Protein AF-A0A7J6NP12-F1 (afdb_monomer_lite)

Structure (mmCIF, N/CA/C/O backbone):
data_AF-A0A7J6NP12-F1
#
_entry.id   AF-A0A7J6NP12-F1
#
loop_
_atom_site.group_PDB
_atom_site.id
_atom_site.type_symbol
_atom_site.label_atom_id
_atom_site.label_alt_id
_atom_site.label_comp_id
_atom_site.label_asym_id
_atom_site.label_entity_id
_atom_site.label_seq_id
_atom_site.pdbx_PDB_ins_code
_atom_site.Cartn_x
_atom_site.Cartn_y
_atom_site.Cartn_z
_atom_site.occupancy
_atom_site.B_iso_or_equiv
_atom_site.auth_seq_id
_atom_site.auth_comp_id
_atom_site.auth_asym_id
_atom_site.auth_atom_id
_atom_site.pdbx_PDB_model_num
ATOM 1 N N . MET A 1 1 ? 21.776 -27.858 -0.157 1.00 36.69 1 MET A N 1
ATOM 2 C CA . MET A 1 1 ? 21.784 -26.956 -1.323 1.00 36.69 1 MET A CA 1
ATOM 3 C C . MET A 1 1 ? 20.351 -26.475 -1.463 1.00 36.69 1 MET A C 1
ATOM 5 O O . MET A 1 1 ? 19.523 -27.207 -1.988 1.00 36.69 1 MET A O 1
ATOM 9 N N . GLU A 1 2 ? 20.019 -25.373 -0.794 1.00 32.94 2 GLU A N 1
ATOM 10 C CA . GLU A 1 2 ? 18.644 -24.869 -0.734 1.00 32.94 2 GLU A CA 1
ATOM 11 C C . GLU A 1 2 ? 18.319 -24.148 -2.040 1.00 32.94 2 GLU A C 1
ATOM 13 O O . GLU A 1 2 ? 19.111 -23.349 -2.538 1.00 32.94 2 GLU A O 1
ATOM 18 N N . VAL A 1 3 ? 17.181 -24.507 -2.630 1.00 34.16 3 VAL A N 1
ATOM 19 C CA . VAL A 1 3 ? 16.660 -23.865 -3.834 1.00 34.16 3 VAL A CA 1
ATOM 20 C C . VAL A 1 3 ? 16.292 -22.429 -3.442 1.00 34.16 3 VAL A C 1
ATOM 22 O O . VAL A 1 3 ? 15.544 -22.266 -2.476 1.00 34.16 3 VAL A O 1
ATOM 25 N N . PRO A 1 4 ? 16.809 -21.391 -4.127 1.00 39.81 4 PRO A N 1
ATOM 26 C CA . PRO A 1 4 ? 16.417 -20.017 -3.838 1.00 39.81 4 PRO A CA 1
ATOM 27 C C . PRO A 1 4 ? 14.895 -19.884 -3.976 1.00 39.81 4 PRO A C 1
ATOM 29 O O . PRO A 1 4 ? 14.302 -20.607 -4.786 1.00 39.81 4 PRO A O 1
ATOM 32 N N . PRO A 1 5 ? 14.247 -18.994 -3.203 1.00 42.62 5 PRO A N 1
ATOM 33 C CA . PRO A 1 5 ? 12.804 -18.820 -3.269 1.00 42.62 5 PRO A CA 1
ATOM 34 C C . PRO A 1 5 ? 12.407 -18.572 -4.723 1.00 42.62 5 PRO A C 1
ATOM 36 O O . PRO A 1 5 ? 12.854 -17.616 -5.358 1.00 42.62 5 PRO A O 1
ATOM 39 N N . SER A 1 6 ? 11.615 -19.492 -5.275 1.00 39.75 6 SER A N 1
ATOM 40 C CA . SER A 1 6 ? 11.109 -19.372 -6.631 1.00 39.75 6 SER A CA 1
ATOM 41 C C . SER A 1 6 ? 10.299 -18.086 -6.701 1.00 39.75 6 SER A C 1
ATOM 43 O O . SER A 1 6 ? 9.303 -17.958 -5.986 1.00 39.75 6 SER A O 1
ATOM 45 N N . PHE A 1 7 ? 10.703 -17.145 -7.553 1.00 44.94 7 PHE A N 1
ATOM 46 C CA . PHE A 1 7 ? 9.832 -16.045 -7.937 1.00 44.94 7 PHE A CA 1
ATOM 47 C C . PHE A 1 7 ? 8.532 -16.661 -8.456 1.00 44.94 7 PHE A C 1
ATOM 49 O O . PHE A 1 7 ? 8.520 -17.291 -9.516 1.00 44.94 7 PHE A O 1
ATOM 56 N N . SER A 1 8 ? 7.446 -16.537 -7.695 1.00 48.44 8 SER A N 1
ATOM 57 C CA . SER A 1 8 ? 6.127 -16.892 -8.188 1.00 48.44 8 SER A CA 1
ATOM 58 C C . SER A 1 8 ? 5.803 -15.897 -9.295 1.00 48.44 8 SER A C 1
ATOM 60 O O . SER A 1 8 ? 5.529 -14.722 -9.053 1.00 48.44 8 SER A O 1
ATOM 62 N N . ARG A 1 9 ? 5.914 -16.346 -10.548 1.00 54.12 9 ARG A N 1
ATOM 63 C CA . ARG A 1 9 ? 5.432 -15.563 -11.682 1.00 54.12 9 ARG A CA 1
ATOM 64 C C . ARG A 1 9 ? 3.926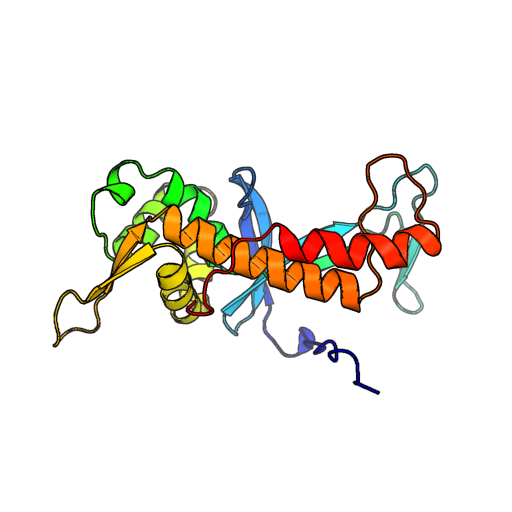 -15.455 -11.537 1.00 54.12 9 ARG A C 1
ATOM 66 O O . ARG A 1 9 ? 3.216 -16.446 -11.668 1.00 54.12 9 ARG A O 1
ATOM 73 N N . ILE A 1 10 ? 3.464 -14.253 -11.238 1.00 57.91 10 ILE A N 1
ATOM 74 C CA . ILE A 1 10 ? 2.047 -13.929 -11.294 1.00 57.91 10 ILE A CA 1
ATOM 75 C C . ILE A 1 10 ? 1.777 -13.601 -12.748 1.00 57.91 10 ILE A C 1
ATOM 77 O O . ILE A 1 10 ? 2.299 -12.619 -13.278 1.00 57.91 10 ILE A O 1
ATOM 81 N N . ASP A 1 11 ? 1.018 -14.468 -13.403 1.00 64.56 11 ASP A N 1
ATOM 82 C CA . ASP A 1 11 ? 0.572 -14.214 -14.758 1.00 64.56 11 ASP A CA 1
ATOM 83 C C . ASP A 1 11 ? -0.592 -13.221 -14.718 1.00 64.56 11 ASP A C 1
ATOM 85 O O . ASP A 1 11 ? -1.760 -13.593 -14.608 1.00 64.56 11 ASP A O 1
ATOM 89 N N . LEU A 1 12 ? -0.257 -11.930 -14.788 1.00 65.50 12 LEU A N 1
ATOM 90 C CA . LEU A 1 12 ? -1.240 -10.846 -14.820 1.00 65.50 12 LEU A CA 1
ATOM 91 C C . LEU A 1 12 ? -2.156 -10.912 -16.054 1.00 65.50 12 LEU A C 1
ATOM 93 O O . LEU A 1 12 ? -3.136 -10.179 -16.098 1.00 65.50 12 LEU A O 1
ATOM 97 N N . THR A 1 13 ? -1.887 -11.777 -17.043 1.00 65.56 13 THR A N 1
ATOM 98 C CA . THR A 1 13 ? -2.801 -11.976 -18.182 1.00 65.56 13 THR A CA 1
ATOM 99 C C . THR A 1 13 ? -4.052 -12.775 -17.809 1.00 65.56 13 THR A C 1
ATOM 101 O O . THR A 1 13 ? -5.041 -12.732 -18.539 1.00 65.56 13 THR A O 1
ATOM 104 N N . GLN A 1 14 ? -4.035 -13.469 -16.665 1.00 72.75 14 GLN A N 1
ATOM 105 C CA . GLN A 1 14 ? -5.164 -14.263 -16.170 1.00 72.75 14 GLN A CA 1
ATOM 106 C C . GLN A 1 14 ? -6.029 -13.517 -15.148 1.00 72.75 14 GLN A C 1
ATOM 108 O O . GLN A 1 14 ? -7.123 -13.975 -14.819 1.00 72.75 14 GLN A O 1
ATOM 113 N N . GLU A 1 15 ? -5.569 -12.367 -14.656 1.00 80.25 15 GLU A N 1
ATOM 114 C CA . GLU A 1 15 ? -6.311 -11.532 -13.714 1.00 80.25 15 GLU A CA 1
ATOM 115 C C . GLU A 1 15 ? -6.780 -10.250 -14.400 1.00 80.25 15 GLU A C 1
ATOM 117 O O . GLU A 1 15 ? -6.074 -9.654 -15.213 1.00 80.25 15 GLU A O 1
ATOM 122 N N . LYS A 1 16 ? -7.983 -9.781 -14.054 1.00 87.38 16 LYS A N 1
ATOM 123 C CA . LYS A 1 16 ? -8.404 -8.445 -14.474 1.00 87.38 16 LYS A CA 1
ATOM 124 C C . LYS A 1 16 ? -7.601 -7.439 -13.652 1.00 87.38 16 LYS A C 1
ATOM 126 O O . LYS A 1 16 ? -7.671 -7.460 -12.422 1.00 87.38 16 LYS A O 1
ATOM 131 N N . VAL A 1 17 ? -6.852 -6.577 -14.333 1.00 91.06 17 VAL A N 1
ATOM 132 C CA . VAL A 1 17 ? -6.022 -5.544 -13.707 1.00 91.06 17 VAL A CA 1
ATOM 133 C C . VAL A 1 17 ? -6.548 -4.167 -14.085 1.00 91.06 17 VAL A C 1
ATOM 135 O O . VAL A 1 17 ? -6.858 -3.907 -15.248 1.00 91.06 17 VAL A O 1
ATOM 138 N N . GLU A 1 18 ? -6.630 -3.281 -13.100 1.00 93.94 18 GLU A N 1
ATOM 139 C CA . GLU A 1 18 ? -7.052 -1.895 -13.277 1.00 93.94 18 GLU A CA 1
ATOM 140 C C . GLU A 1 18 ? -5.966 -0.941 -12.775 1.00 93.94 18 GLU A C 1
ATOM 142 O O . GLU A 1 18 ? -5.297 -1.207 -11.775 1.00 93.94 18 GLU A O 1
ATOM 147 N N . VAL A 1 19 ? -5.779 0.177 -13.481 1.00 95.50 19 VAL A N 1
ATOM 148 C CA . VAL A 1 19 ? -4.849 1.233 -13.067 1.00 95.50 19 VAL A CA 1
ATOM 149 C C . VAL A 1 19 ? -5.605 2.230 -12.198 1.00 95.50 19 VAL A C 1
ATOM 151 O O . VAL A 1 19 ? -6.555 2.864 -12.655 1.00 95.50 19 VAL A O 1
ATOM 154 N N . LEU A 1 20 ? -5.158 2.403 -10.959 1.00 97.00 20 LEU A N 1
ATOM 155 C CA . LEU A 1 20 ? -5.687 3.379 -10.017 1.00 97.00 20 LEU A CA 1
ATOM 156 C C . LEU A 1 20 ? -4.693 4.514 -9.795 1.00 97.00 20 LEU A C 1
ATOM 158 O O . LEU A 1 20 ? -3.485 4.293 -9.732 1.00 97.00 20 LEU A O 1
ATOM 162 N N . ARG A 1 21 ? -5.209 5.732 -9.609 1.00 97.12 21 ARG A N 1
ATOM 163 C CA . ARG A 1 21 ? -4.422 6.857 -9.093 1.00 97.12 21 ARG A CA 1
ATOM 164 C C . ARG A 1 21 ? -4.730 7.030 -7.616 1.00 97.12 21 ARG A C 1
ATOM 166 O O . ARG A 1 21 ? -5.865 7.341 -7.272 1.00 97.12 21 ARG A O 1
ATOM 173 N N . LEU A 1 22 ? -3.738 6.804 -6.764 1.00 97.12 22 LEU A N 1
ATOM 174 C CA . LEU A 1 22 ? -3.850 6.855 -5.302 1.00 97.12 22 LEU A CA 1
ATOM 175 C C . LEU A 1 22 ? -2.722 7.732 -4.736 1.00 97.12 22 LEU A C 1
ATOM 177 O O . LEU A 1 22 ? -1.713 7.929 -5.421 1.00 97.12 22 LEU A O 1
ATOM 181 N N . PRO A 1 23 ? -2.859 8.275 -3.515 1.00 95.75 23 PRO A N 1
ATOM 182 C CA . PRO A 1 23 ? -1.793 9.047 -2.896 1.00 95.75 23 PRO A CA 1
ATOM 183 C C . PRO A 1 23 ? -0.617 8.127 -2.562 1.00 95.75 23 PRO A C 1
ATOM 185 O O . PRO A 1 23 ? -0.782 7.056 -1.975 1.00 95.75 23 PRO A O 1
ATOM 188 N N . HIS A 1 24 ? 0.582 8.552 -2.936 1.00 95.00 24 HIS A N 1
ATOM 189 C CA . HIS A 1 24 ? 1.805 7.841 -2.627 1.00 95.00 24 HIS A CA 1
ATOM 190 C C . HIS A 1 24 ? 2.099 7.940 -1.117 1.00 95.00 24 HIS A C 1
ATOM 192 O O . HIS A 1 24 ? 2.069 9.047 -0.570 1.00 95.00 24 HIS A O 1
ATOM 198 N N . PRO A 1 25 ? 2.418 6.831 -0.421 1.00 92.25 25 PRO A N 1
ATOM 199 C CA . PRO A 1 25 ? 2.585 6.832 1.034 1.00 92.25 25 PRO A CA 1
ATOM 200 C C . PRO A 1 25 ? 3.671 7.772 1.572 1.00 92.25 25 PRO A C 1
ATOM 202 O O . PRO A 1 25 ? 3.592 8.198 2.720 1.00 92.25 25 PRO A O 1
ATOM 205 N N . SER A 1 26 ? 4.704 8.081 0.780 1.00 91.12 26 SER A N 1
ATOM 206 C CA . SER A 1 26 ? 5.828 8.904 1.251 1.00 91.12 26 SER A CA 1
ATOM 207 C C . SER A 1 26 ? 5.591 10.412 1.152 1.00 91.12 26 SER A C 1
ATOM 209 O O . SER A 1 26 ? 6.099 11.150 1.993 1.00 91.12 26 SER A O 1
ATOM 211 N N . ASP A 1 27 ? 4.866 10.882 0.134 1.00 91.81 27 ASP A N 1
ATOM 212 C CA . ASP A 1 27 ? 4.760 12.314 -0.181 1.00 91.81 27 ASP A CA 1
ATOM 213 C C . ASP A 1 27 ? 3.329 12.789 -0.479 1.00 91.81 27 ASP A C 1
ATOM 215 O O . ASP A 1 27 ? 3.112 13.976 -0.722 1.00 91.81 27 ASP A O 1
ATOM 219 N N . GLY A 1 28 ? 2.350 11.880 -0.452 1.00 91.00 28 GLY A N 1
ATOM 220 C CA . GLY A 1 28 ? 0.933 12.161 -0.669 1.00 91.00 28 GLY A CA 1
ATOM 221 C C . GLY A 1 28 ? 0.556 12.491 -2.115 1.00 91.00 28 GLY A C 1
ATOM 222 O O . GLY A 1 28 ? -0.629 12.669 -2.397 1.00 91.00 28 GLY A O 1
ATOM 223 N N . LYS A 1 29 ? 1.511 12.562 -3.052 1.00 93.19 29 LYS A N 1
ATOM 224 C CA . LYS A 1 29 ? 1.208 12.887 -4.452 1.00 93.19 29 LYS A CA 1
ATOM 225 C C . LYS A 1 29 ? 0.537 11.712 -5.147 1.00 93.19 29 LYS A C 1
ATOM 227 O O . LYS A 1 29 ? 0.782 10.559 -4.818 1.00 93.19 29 LYS A O 1
ATOM 232 N N . LEU A 1 30 ? -0.282 11.997 -6.156 1.00 95.56 30 LEU A N 1
ATOM 233 C CA . LEU A 1 30 ? -0.943 10.946 -6.928 1.00 95.56 30 LEU A CA 1
ATOM 234 C C . LEU A 1 30 ? 0.071 10.121 -7.732 1.00 95.56 30 LEU A C 1
ATOM 236 O O . LEU A 1 30 ? 0.663 10.628 -8.688 1.00 95.56 30 LEU A O 1
ATOM 240 N 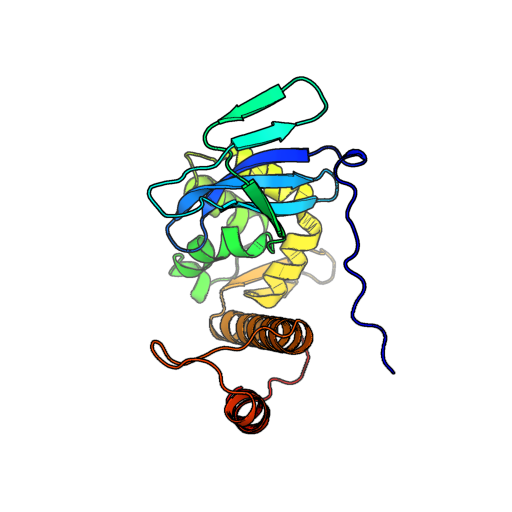N . ALA A 1 31 ? 0.177 8.838 -7.400 1.00 95.69 31 ALA A N 1
ATOM 241 C CA . ALA A 1 31 ? 0.955 7.834 -8.115 1.00 95.69 31 ALA A CA 1
ATOM 242 C C . ALA A 1 31 ? 0.036 6.775 -8.745 1.00 95.69 31 ALA A C 1
ATOM 244 O O . ALA A 1 31 ? -1.140 6.657 -8.389 1.00 95.69 31 ALA A O 1
ATOM 245 N N . ASN A 1 32 ? 0.571 6.032 -9.714 1.00 95.88 32 ASN A N 1
ATOM 246 C CA . ASN A 1 32 ? -0.155 4.957 -10.382 1.00 95.88 32 ASN A CA 1
ATOM 247 C C . ASN A 1 32 ? 0.048 3.638 -9.634 1.00 95.88 32 ASN A C 1
ATOM 249 O O . ASN A 1 32 ? 1.174 3.257 -9.317 1.00 95.88 32 ASN A O 1
ATOM 253 N N . PHE A 1 33 ? -1.047 2.922 -9.422 1.00 97.12 33 PHE A N 1
ATOM 254 C CA . PHE A 1 33 ? -1.064 1.591 -8.838 1.00 97.12 33 PHE A CA 1
ATOM 255 C C . PHE A 1 33 ? -1.823 0.636 -9.755 1.00 97.12 33 PHE A C 1
ATOM 257 O O . PHE A 1 33 ? -2.778 1.041 -10.414 1.00 97.12 33 PHE A O 1
ATOM 264 N N . LEU A 1 34 ? -1.423 -0.631 -9.785 1.00 95.94 34 LEU A N 1
ATOM 265 C CA . LEU A 1 34 ? -2.213 -1.709 -10.373 1.00 95.94 34 LEU A CA 1
ATOM 266 C C . LEU A 1 34 ? -2.982 -2.409 -9.261 1.00 95.94 34 LEU A C 1
ATOM 268 O O . LEU A 1 34 ? -2.387 -2.846 -8.277 1.00 95.94 34 LEU A O 1
ATOM 272 N N . LEU A 1 35 ? -4.291 -2.532 -9.432 1.00 95.81 35 LEU A N 1
ATOM 273 C CA . LEU A 1 35 ? -5.150 -3.327 -8.567 1.00 95.81 35 LEU A CA 1
ATOM 274 C C . LEU A 1 35 ? -5.648 -4.537 -9.345 1.00 95.81 35 LEU A C 1
ATOM 276 O O . LEU A 1 35 ? -6.209 -4.392 -10.432 1.00 95.81 35 LEU A O 1
ATOM 280 N N . THR A 1 36 ? -5.441 -5.728 -8.793 1.00 93.75 36 THR A N 1
ATOM 281 C CA . THR A 1 36 ? -5.961 -6.958 -9.393 1.00 93.75 36 THR A CA 1
ATOM 282 C C . THR A 1 36 ? -7.324 -7.319 -8.817 1.00 93.75 36 THR A C 1
ATOM 284 O O . THR A 1 36 ? -7.659 -6.957 -7.685 1.00 93.75 36 THR A O 1
ATOM 287 N N . SER A 1 37 ? -8.107 -8.095 -9.568 1.00 91.75 37 SER A N 1
ATOM 288 C CA . SER A 1 37 ? -9.387 -8.646 -9.103 1.00 91.75 37 SER A CA 1
ATOM 289 C C . SER A 1 37 ? -9.272 -9.498 -7.833 1.00 91.75 37 SER A C 1
ATOM 291 O O . SER A 1 37 ? -10.270 -9.688 -7.146 1.00 91.75 37 SER A O 1
ATOM 293 N N . ALA A 1 38 ? -8.074 -9.995 -7.506 1.00 90.75 38 ALA A N 1
ATOM 294 C CA . ALA A 1 38 ? -7.795 -10.733 -6.275 1.00 90.75 38 ALA A CA 1
ATOM 295 C C . ALA A 1 38 ? -7.521 -9.821 -5.058 1.00 90.75 38 ALA A C 1
ATOM 297 O O . ALA A 1 38 ? -7.177 -10.318 -3.987 1.00 90.75 38 ALA A O 1
ATOM 298 N N . GLY A 1 39 ? -7.636 -8.496 -5.206 1.00 92.38 39 GLY A N 1
ATOM 299 C CA . GLY A 1 39 ? -7.409 -7.545 -4.117 1.00 92.38 39 GLY A CA 1
ATOM 300 C C . GLY A 1 39 ? -5.930 -7.308 -3.812 1.00 92.38 39 GLY A C 1
ATOM 301 O O . GLY A 1 39 ? -5.580 -6.965 -2.680 1.00 92.38 39 GLY A O 1
ATOM 302 N N . ARG A 1 40 ? -5.051 -7.498 -4.801 1.00 92.75 40 ARG A N 1
ATOM 303 C CA . ARG A 1 40 ? -3.609 -7.245 -4.678 1.00 92.75 40 ARG A CA 1
ATOM 304 C C . ARG A 1 40 ? -3.260 -5.903 -5.296 1.00 92.75 40 ARG A C 1
ATOM 306 O O . ARG A 1 40 ? -3.711 -5.598 -6.398 1.00 92.75 40 ARG A O 1
ATOM 313 N N . LEU A 1 41 ? -2.457 -5.120 -4.586 1.00 95.38 41 LEU A N 1
ATOM 314 C CA . LEU A 1 41 ? -2.079 -3.771 -4.986 1.00 95.38 41 LEU A CA 1
ATOM 315 C C . LEU A 1 41 ? -0.593 -3.737 -5.333 1.00 95.38 41 LEU A C 1
ATOM 317 O O . LEU A 1 41 ? 0.234 -4.216 -4.563 1.00 95.38 41 LEU A O 1
ATOM 321 N N . PHE A 1 42 ? -0.253 -3.149 -6.474 1.00 94.81 42 PHE A N 1
ATOM 322 C CA . PHE A 1 42 ? 1.123 -2.979 -6.923 1.00 94.81 42 PHE A CA 1
ATOM 323 C C . PHE A 1 42 ? 1.389 -1.510 -7.207 1.00 94.81 42 PHE A C 1
ATOM 325 O O . PHE A 1 42 ? 0.636 -0.870 -7.933 1.00 94.81 42 PHE A O 1
ATOM 332 N N . GLU A 1 43 ? 2.470 -0.973 -6.667 1.00 95.38 43 GLU A N 1
ATOM 333 C CA . GLU A 1 43 ? 2.968 0.348 -7.019 1.00 95.38 43 GLU A CA 1
ATOM 334 C C . GLU A 1 43 ? 3.691 0.280 -8.368 1.00 95.38 43 GLU A C 1
ATOM 336 O O . GLU A 1 43 ? 4.567 -0.568 -8.564 1.00 95.38 43 GLU A O 1
ATOM 341 N N . VAL A 1 44 ? 3.323 1.160 -9.303 1.00 93.50 44 VAL A N 1
ATOM 342 C CA . VAL A 1 44 ? 3.943 1.214 -10.631 1.00 93.50 44 VAL A CA 1
ATOM 343 C C . VAL A 1 44 ? 5.088 2.211 -10.623 1.00 93.50 44 VAL A C 1
ATOM 345 O O . VAL A 1 44 ? 4.884 3.423 -10.596 1.00 93.50 44 VAL A O 1
ATOM 348 N N . ASN A 1 45 ? 6.297 1.682 -10.731 1.00 89.00 45 ASN A N 1
ATOM 349 C CA . ASN A 1 45 ? 7.526 2.442 -10.852 1.00 89.00 45 ASN A CA 1
ATOM 350 C C . ASN A 1 45 ? 7.999 2.462 -12.308 1.00 89.00 45 ASN A C 1
ATOM 352 O O . ASN A 1 45 ? 7.920 1.459 -13.015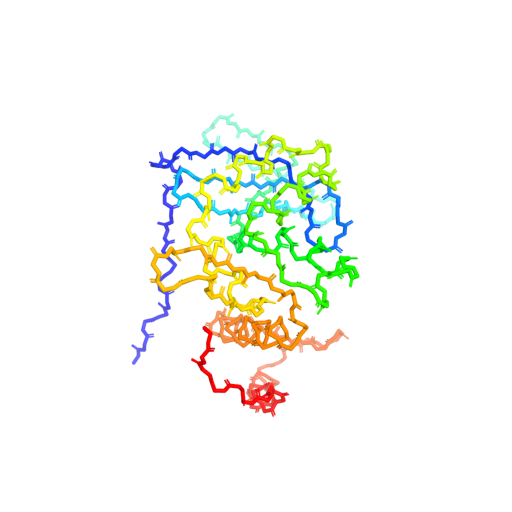 1.00 89.00 45 ASN A O 1
ATOM 356 N N . SER A 1 46 ? 8.509 3.605 -12.762 1.00 86.00 46 SER A N 1
ATOM 357 C CA . SER A 1 46 ? 9.136 3.734 -14.080 1.00 86.00 46 SER A CA 1
ATOM 358 C C . SER A 1 46 ? 10.647 3.716 -13.915 1.00 86.00 46 SER A C 1
ATOM 360 O O . SER A 1 46 ? 11.209 4.545 -13.200 1.00 86.00 46 SER A O 1
ATOM 362 N N . PHE A 1 47 ? 11.309 2.790 -14.599 1.00 80.69 47 PHE A N 1
ATOM 363 C CA . PHE A 1 47 ? 12.752 2.812 -14.748 1.00 80.69 47 PHE A CA 1
ATOM 364 C C . PHE A 1 47 ? 13.118 3.544 -16.037 1.00 80.69 47 PHE A C 1
ATOM 366 O O . PHE A 1 47 ? 12.862 3.068 -17.147 1.00 80.69 47 PHE A O 1
ATOM 373 N N . GLU A 1 48 ? 13.757 4.699 -15.871 1.00 73.88 48 GLU A N 1
ATOM 374 C CA . GLU A 1 48 ? 14.386 5.441 -16.955 1.00 73.88 48 GLU A CA 1
ATOM 375 C C . GLU A 1 48 ? 15.896 5.264 -16.881 1.00 73.88 48 GLU A C 1
ATOM 377 O O . GLU A 1 48 ? 16.534 5.503 -15.852 1.00 73.88 48 GLU A O 1
ATOM 382 N N . ARG A 1 49 ? 16.492 4.862 -18.000 1.00 67.12 49 ARG A N 1
ATOM 383 C CA . ARG A 1 49 ? 17.943 4.781 -18.104 1.00 67.12 49 ARG A CA 1
ATOM 384 C C . ARG A 1 49 ? 18.499 6.208 -18.131 1.00 67.12 49 ARG A C 1
ATOM 386 O O . ARG A 1 49 ? 18.218 6.962 -19.061 1.00 67.12 49 ARG A O 1
ATOM 393 N N . SER A 1 50 ? 19.270 6.592 -17.117 1.00 60.38 50 SER A N 1
ATOM 394 C CA . SER A 1 50 ? 19.891 7.918 -17.064 1.00 60.38 50 SER A CA 1
ATOM 395 C C . SER A 1 50 ? 21.053 8.028 -18.068 1.00 60.38 50 SER A C 1
ATOM 397 O O . SER A 1 50 ? 21.863 7.110 -18.201 1.00 60.38 50 SER A O 1
ATOM 399 N N . GLY A 1 51 ? 21.133 9.151 -18.797 1.00 60.97 51 GLY A N 1
ATOM 400 C CA . GLY A 1 51 ? 22.241 9.484 -19.709 1.00 60.97 51 GLY A CA 1
ATOM 401 C C . GLY A 1 51 ? 21.836 9.861 -21.145 1.00 60.97 51 GLY A C 1
ATOM 402 O O . GLY A 1 51 ? 20.670 9.791 -21.521 1.00 60.97 51 GLY A O 1
ATOM 403 N N . TYR A 1 52 ? 22.829 10.259 -21.955 1.00 51.12 52 TYR A N 1
ATOM 404 C CA . TYR A 1 52 ? 22.668 10.760 -23.336 1.00 51.12 52 TYR A CA 1
ATOM 405 C C . TYR A 1 52 ? 22.218 9.707 -24.368 1.00 51.12 52 TYR A C 1
ATOM 407 O O . TYR A 1 52 ? 21.830 10.072 -25.472 1.00 51.12 52 TYR A O 1
ATOM 415 N N . ASN A 1 53 ? 22.230 8.418 -24.018 1.00 55.69 53 ASN A N 1
ATOM 416 C CA . ASN A 1 53 ? 21.776 7.330 -24.888 1.00 55.69 53 ASN A CA 1
ATOM 417 C C . ASN A 1 53 ? 20.514 6.688 -24.311 1.00 55.69 53 ASN A C 1
ATOM 419 O O . ASN A 1 53 ? 20.559 5.593 -23.740 1.00 55.69 53 ASN A O 1
ATOM 423 N N . ARG A 1 54 ? 19.376 7.371 -24.468 1.00 67.06 54 ARG A N 1
ATOM 424 C CA . ARG A 1 54 ? 18.073 6.726 -24.310 1.00 67.06 54 ARG A CA 1
ATOM 425 C C . ARG A 1 54 ? 17.931 5.721 -25.453 1.00 67.06 54 ARG A C 1
ATOM 427 O O . ARG A 1 54 ? 17.959 6.081 -26.625 1.00 67.06 54 ARG A O 1
ATOM 434 N N . GLY A 1 55 ? 17.956 4.438 -25.105 1.00 75.50 55 GLY A N 1
ATOM 435 C CA . GLY A 1 55 ? 17.960 3.351 -26.081 1.00 75.50 55 GLY A CA 1
ATOM 436 C C . GLY A 1 55 ? 16.636 3.236 -26.837 1.00 75.50 55 GLY A C 1
ATOM 437 O O . GLY A 1 55 ? 15.745 4.076 -26.746 1.00 75.50 55 GLY A O 1
ATOM 438 N N . SER A 1 56 ? 16.480 2.155 -27.586 1.00 84.31 56 SER A N 1
ATOM 439 C CA . SER A 1 56 ? 15.190 1.763 -28.152 1.00 84.31 56 SER A CA 1
ATOM 440 C C . SER A 1 56 ? 14.983 0.274 -27.909 1.00 84.31 56 SER A C 1
ATOM 442 O O . SER A 1 56 ? 15.957 -0.479 -27.858 1.00 84.31 56 SER A O 1
ATOM 444 N N . ILE A 1 57 ? 13.735 -0.140 -27.710 1.00 83.19 57 ILE A N 1
ATOM 445 C CA . ILE A 1 57 ? 13.362 -1.543 -27.509 1.00 83.19 57 ILE A CA 1
ATOM 446 C C . ILE A 1 57 ? 12.511 -1.976 -28.697 1.00 83.19 57 ILE A C 1
ATOM 448 O O . ILE A 1 57 ? 11.551 -1.297 -29.056 1.00 83.19 57 ILE A O 1
ATOM 452 N N . PHE A 1 58 ? 12.863 -3.110 -29.295 1.00 88.25 58 PHE A N 1
ATOM 453 C CA . PHE A 1 58 ? 11.996 -3.792 -30.248 1.00 88.25 58 PHE A CA 1
ATOM 454 C C . PHE A 1 58 ? 10.944 -4.596 -29.478 1.00 88.25 58 PHE A C 1
ATOM 456 O O . PHE A 1 58 ? 11.281 -5.364 -28.577 1.00 88.25 58 PHE A O 1
ATOM 463 N N . VAL A 1 59 ? 9.674 -4.388 -29.812 1.00 84.56 59 VAL A N 1
ATOM 464 C CA . VAL A 1 59 ? 8.521 -5.092 -29.251 1.00 84.56 59 VAL A CA 1
ATOM 465 C C . VAL A 1 59 ? 7.895 -5.915 -30.372 1.00 84.56 59 VAL A C 1
ATOM 467 O O . VAL A 1 59 ? 7.291 -5.370 -31.296 1.00 84.56 59 VAL A O 1
ATOM 470 N N . GLY A 1 60 ? 8.066 -7.236 -30.297 1.00 87.50 60 GLY A N 1
ATOM 471 C CA . GLY A 1 60 ? 7.769 -8.122 -31.422 1.00 87.50 60 GLY A CA 1
ATOM 472 C C . GLY A 1 60 ? 8.685 -7.841 -32.617 1.00 87.50 60 GLY A C 1
ATOM 473 O O . GLY A 1 60 ? 9.790 -7.324 -32.450 1.00 87.50 60 GLY A O 1
ATOM 474 N N . ASP A 1 61 ? 8.208 -8.164 -33.816 1.00 89.81 61 ASP A N 1
ATOM 475 C CA . ASP A 1 61 ? 9.039 -8.110 -35.024 1.00 89.81 61 ASP A CA 1
ATOM 476 C C . ASP A 1 61 ? 8.999 -6.744 -35.732 1.00 89.81 61 ASP A C 1
ATOM 478 O O . ASP A 1 61 ? 9.928 -6.391 -36.455 1.00 89.81 61 ASP A O 1
ATOM 482 N N . GLU A 1 62 ? 7.946 -5.949 -35.510 1.00 91.56 62 GLU A N 1
ATOM 483 C CA . GLU A 1 62 ? 7.673 -4.751 -36.324 1.00 91.56 62 GLU A CA 1
ATOM 484 C C . GLU A 1 62 ? 7.707 -3.430 -35.546 1.00 91.56 62 GLU A C 1
ATOM 486 O O . GLU A 1 62 ? 7.797 -2.359 -36.148 1.00 91.56 62 GLU A O 1
ATOM 491 N N . THR A 1 63 ? 7.641 -3.461 -34.211 1.00 90.62 63 THR A N 1
ATOM 492 C CA . THR A 1 63 ? 7.507 -2.231 -33.416 1.00 90.62 63 THR A CA 1
ATOM 493 C C . THR A 1 63 ? 8.823 -1.852 -32.753 1.00 90.62 63 THR A C 1
ATOM 495 O O . THR A 1 63 ? 9.317 -2.562 -31.883 1.00 90.62 63 THR A O 1
ATOM 498 N N . LEU A 1 64 ? 9.371 -0.688 -33.110 1.00 89.19 64 LEU A N 1
ATOM 499 C CA . LEU A 1 64 ? 10.497 -0.070 -32.407 1.00 89.19 64 LEU A CA 1
ATOM 500 C C . LEU A 1 64 ? 9.990 1.047 -31.488 1.00 89.19 64 LEU A C 1
ATOM 502 O O . LEU A 1 64 ? 9.534 2.088 -31.960 1.00 89.19 64 LEU A O 1
ATOM 506 N N . VAL A 1 65 ? 10.123 0.858 -30.177 1.00 85.19 65 VAL A N 1
ATOM 507 C CA . VAL A 1 65 ? 9.791 1.865 -29.163 1.00 85.19 65 VAL A CA 1
ATOM 508 C C . VAL A 1 65 ? 11.036 2.689 -28.851 1.00 85.19 65 VAL A C 1
ATOM 510 O O . VAL A 1 65 ? 12.021 2.171 -28.316 1.00 85.19 65 VAL A O 1
ATOM 513 N N . ARG A 1 66 ? 10.994 3.979 -29.194 1.00 83.81 66 ARG A N 1
ATOM 514 C CA . ARG A 1 66 ? 12.017 4.965 -28.814 1.00 83.81 66 ARG A CA 1
ATOM 515 C C . ARG A 1 66 ? 11.747 5.477 -27.407 1.00 83.81 66 ARG A C 1
ATOM 517 O O . ARG A 1 66 ? 10.589 5.563 -27.016 1.00 83.81 66 ARG A O 1
ATOM 524 N N . ASP A 1 67 ? 12.813 5.804 -26.679 1.00 76.75 67 ASP A N 1
ATOM 525 C CA . ASP A 1 67 ? 12.739 6.232 -25.277 1.00 76.75 67 ASP A CA 1
ATOM 526 C C . ASP A 1 67 ? 11.878 5.290 -24.411 1.00 76.75 67 ASP A C 1
ATOM 528 O O . ASP A 1 67 ? 10.936 5.726 -23.750 1.00 76.75 67 ASP A O 1
ATOM 532 N N . PRO A 1 68 ? 12.137 3.970 -24.440 1.00 80.06 68 PRO A N 1
ATOM 533 C CA . PRO A 1 68 ? 11.261 3.024 -23.784 1.00 80.06 68 PRO A CA 1
ATOM 534 C C . PRO A 1 68 ? 11.361 3.179 -22.266 1.00 80.06 68 PRO A C 1
ATOM 536 O O . PRO A 1 68 ? 12.443 3.076 -21.683 1.00 80.06 68 PRO A O 1
ATOM 539 N N . HIS A 1 69 ? 10.207 3.364 -21.633 1.00 80.19 69 HIS A N 1
ATOM 540 C CA . HIS A 1 69 ? 10.066 3.286 -20.187 1.00 80.19 69 HIS A CA 1
ATOM 541 C C . HIS A 1 69 ? 9.793 1.835 -19.807 1.00 80.19 69 HIS A C 1
ATOM 543 O O . HIS A 1 69 ? 8.838 1.225 -20.294 1.00 80.19 69 HIS A O 1
ATOM 549 N N . VAL A 1 70 ? 10.627 1.272 -18.933 1.00 81.94 70 VAL A N 1
ATOM 550 C CA . VAL A 1 70 ? 10.349 -0.042 -18.350 1.00 81.94 70 VAL A CA 1
ATOM 551 C C . VAL A 1 70 ? 9.531 0.185 -17.091 1.00 81.94 70 VAL A C 1
ATOM 553 O O . VAL A 1 70 ? 10.014 0.785 -16.132 1.00 81.94 70 VAL A O 1
ATOM 556 N N . LEU A 1 71 ? 8.285 -0.282 -17.105 1.00 85.06 71 LEU A N 1
ATOM 557 C CA . LEU A 1 71 ? 7.406 -0.213 -15.945 1.00 85.06 71 LEU A CA 1
ATOM 558 C C . LEU A 1 71 ? 7.603 -1.453 -15.070 1.00 85.06 71 LEU A C 1
ATOM 560 O O . LEU A 1 71 ? 7.626 -2.581 -15.562 1.00 85.06 71 LEU A O 1
ATOM 564 N N . LEU A 1 72 ? 7.730 -1.230 -13.768 1.00 87.12 72 LEU A N 1
ATOM 565 C CA . LEU A 1 72 ? 7.897 -2.248 -12.740 1.00 87.12 72 LEU A CA 1
ATOM 566 C C . LEU A 1 72 ? 6.743 -2.126 -11.749 1.00 87.12 72 LEU A C 1
ATOM 568 O O . LEU A 1 72 ? 6.564 -1.079 -11.133 1.00 87.12 72 LEU A O 1
ATOM 572 N N . GLY A 1 73 ? 5.958 -3.191 -11.607 1.00 89.62 73 GLY A N 1
ATOM 573 C CA . GLY A 1 73 ? 4.932 -3.294 -10.574 1.00 89.62 73 GLY A CA 1
ATOM 574 C C . GLY A 1 73 ? 5.495 -4.000 -9.347 1.00 89.62 73 GLY A C 1
ATOM 575 O O . GLY A 1 73 ? 5.822 -5.183 -9.428 1.00 89.62 73 GLY A O 1
ATOM 576 N N . THR A 1 74 ? 5.579 -3.303 -8.218 1.00 90.19 74 THR A N 1
ATOM 577 C CA . THR A 1 74 ? 6.017 -3.890 -6.943 1.00 90.19 74 THR A CA 1
ATOM 578 C C . THR A 1 74 ? 4.815 -4.032 -6.027 1.00 90.19 74 THR A C 1
ATOM 580 O O . THR A 1 74 ? 4.113 -3.054 -5.794 1.00 90.19 74 THR A O 1
ATOM 583 N N . GLU A 1 75 ? 4.551 -5.234 -5.514 1.00 92.06 75 GLU A N 1
ATOM 584 C CA . GLU A 1 75 ? 3.422 -5.444 -4.603 1.00 92.06 75 GLU A CA 1
ATOM 585 C C . GLU A 1 75 ? 3.592 -4.607 -3.331 1.00 92.06 75 GLU A C 1
ATOM 587 O O . GLU A 1 75 ? 4.658 -4.595 -2.713 1.00 92.06 75 GLU A O 1
ATOM 592 N N . VAL A 1 76 ? 2.526 -3.919 -2.935 1.00 93.44 76 VAL A N 1
ATOM 593 C CA . VAL A 1 76 ? 2.474 -3.078 -1.742 1.00 93.44 76 VAL A CA 1
ATOM 594 C C . VAL A 1 76 ? 1.294 -3.485 -0.875 1.00 93.44 76 VAL A C 1
ATOM 596 O O . VAL A 1 76 ? 0.202 -3.783 -1.357 1.00 93.44 76 VAL A O 1
ATOM 599 N N . ALA A 1 77 ? 1.499 -3.477 0.439 1.00 94.38 77 ALA A N 1
ATOM 600 C CA . ALA A 1 77 ? 0.411 -3.696 1.378 1.00 94.38 77 ALA A CA 1
ATOM 601 C C . ALA A 1 77 ? -0.582 -2.516 1.289 1.00 94.38 77 ALA A C 1
ATOM 603 O O . ALA A 1 77 ? -0.153 -1.379 1.499 1.00 94.38 77 ALA A O 1
ATOM 604 N N . PRO A 1 78 ? -1.888 -2.737 1.028 1.00 95.25 78 PRO A N 1
ATOM 605 C CA . PRO A 1 78 ? -2.866 -1.650 0.913 1.00 95.25 78 PRO A CA 1
ATOM 606 C C . PRO A 1 78 ? -2.922 -0.722 2.135 1.00 95.25 78 PRO A C 1
ATOM 608 O O . PRO A 1 78 ? -3.181 0.473 1.990 1.00 95.25 78 PRO A O 1
ATOM 611 N N . VAL A 1 79 ? -2.594 -1.225 3.334 1.00 95.81 79 VAL A N 1
ATOM 612 C CA . VAL A 1 79 ? -2.482 -0.392 4.544 1.00 95.81 79 VAL A CA 1
ATOM 613 C C . VAL A 1 79 ? -1.455 0.737 4.405 1.00 95.81 79 VAL A C 1
ATOM 615 O O . VAL A 1 79 ? -1.640 1.785 5.014 1.00 95.81 79 VAL A O 1
ATOM 618 N N . MET A 1 80 ? -0.418 0.585 3.572 1.00 95.56 80 MET A N 1
ATOM 619 C CA . MET A 1 80 ? 0.593 1.627 3.340 1.00 95.56 80 MET A CA 1
ATOM 620 C C . MET A 1 80 ? -0.027 2.907 2.779 1.00 95.56 80 MET A C 1
ATOM 622 O O . MET A 1 80 ? 0.392 3.994 3.158 1.00 95.56 80 MET A O 1
ATOM 626 N N . VAL A 1 81 ? -1.061 2.791 1.937 1.00 95.56 81 VAL A N 1
ATOM 627 C CA . VAL A 1 81 ? -1.801 3.946 1.399 1.00 95.56 81 VAL A CA 1
ATOM 628 C C . VAL A 1 81 ? -2.591 4.657 2.504 1.00 95.56 81 VAL A C 1
ATOM 630 O O . VAL A 1 81 ? -2.766 5.868 2.454 1.00 95.56 81 VAL A O 1
ATOM 633 N N . LEU A 1 82 ? -3.037 3.923 3.530 1.00 94.19 82 LEU A N 1
ATOM 634 C CA . LEU A 1 82 ? -3.767 4.465 4.680 1.00 94.19 82 LEU A CA 1
ATOM 635 C C . LEU A 1 82 ? -2.869 5.067 5.766 1.00 94.19 82 LEU A C 1
ATOM 637 O O . LEU A 1 82 ? -3.335 5.905 6.538 1.00 94.19 82 LEU A O 1
ATOM 641 N N . LEU A 1 83 ? -1.610 4.634 5.871 1.00 93.56 83 LEU A N 1
ATOM 642 C CA . LEU A 1 83 ? -0.721 5.027 6.968 1.00 93.56 83 LEU A CA 1
ATOM 643 C C . LEU A 1 83 ? -0.557 6.546 7.131 1.00 93.56 83 LEU A C 1
ATOM 645 O O . LEU A 1 83 ? -0.666 6.999 8.272 1.00 93.56 83 LEU A O 1
ATOM 649 N N . PRO A 1 84 ? -0.351 7.351 6.067 1.00 92.56 84 PRO A N 1
ATOM 650 C CA . PRO A 1 84 ? -0.213 8.799 6.221 1.00 92.56 84 PRO A CA 1
ATOM 651 C C . PRO A 1 84 ? -1.454 9.441 6.840 1.00 92.56 84 PRO A C 1
ATOM 653 O O . PRO A 1 84 ? -1.332 10.296 7.715 1.00 92.56 84 PRO A O 1
ATOM 656 N N . TYR A 1 85 ? -2.646 8.985 6.438 1.00 92.56 85 TYR A N 1
ATOM 657 C CA . TYR A 1 85 ? -3.901 9.422 7.040 1.00 92.56 85 TYR A CA 1
ATOM 658 C C . TYR A 1 85 ? -3.985 8.990 8.508 1.00 92.56 85 TYR A C 1
ATOM 660 O O . TYR A 1 85 ? -4.207 9.822 9.382 1.00 92.56 85 TYR A O 1
ATOM 668 N N . LEU A 1 86 ? -3.752 7.710 8.814 1.00 92.81 86 LEU A N 1
ATOM 669 C CA . LEU A 1 86 ? -3.823 7.201 10.189 1.00 92.81 86 LEU A CA 1
ATOM 670 C C . LEU A 1 86 ? -2.868 7.944 11.136 1.00 92.81 86 LEU A C 1
ATOM 672 O O . LEU A 1 86 ? -3.251 8.253 12.264 1.00 92.81 86 LEU A O 1
ATOM 676 N N . ALA A 1 87 ? -1.662 8.262 10.662 1.00 89.81 87 ALA A N 1
ATOM 677 C CA . ALA A 1 87 ? -0.648 8.984 11.420 1.00 89.81 87 ALA A CA 1
ATOM 678 C C . ALA A 1 87 ? -0.961 10.483 11.585 1.00 89.81 87 ALA A C 1
ATOM 680 O O . ALA A 1 87 ? -0.568 11.071 12.594 1.00 89.81 87 ALA A O 1
ATOM 681 N N . SER A 1 88 ? -1.667 11.110 10.634 1.00 88.25 88 SER A N 1
ATOM 682 C CA . SER A 1 88 ? -2.026 12.535 10.703 1.00 88.25 88 SER A CA 1
ATOM 683 C C . SER A 1 88 ? -3.217 12.818 11.627 1.00 88.25 88 SER A C 1
ATOM 685 O O . SER A 1 88 ? -3.374 13.939 12.124 1.00 88.25 88 SER A O 1
ATOM 687 N N . GLN A 1 89 ? -4.042 11.806 11.915 1.00 84.19 89 GLN A N 1
ATOM 688 C CA . GLN A 1 89 ? -5.200 11.937 12.796 1.00 84.19 89 GLN A CA 1
ATOM 689 C C . GLN A 1 89 ? -4.787 12.061 14.271 1.00 84.19 89 GLN A C 1
ATOM 691 O O . GLN A 1 89 ? -4.709 11.067 14.995 1.00 84.19 89 GLN A O 1
ATOM 696 N N . LYS A 1 90 ? -4.634 13.299 14.763 1.00 70.88 90 LYS A N 1
ATOM 697 C CA . LYS A 1 90 ? -4.385 13.580 16.195 1.00 70.88 90 LYS A CA 1
ATOM 698 C C . LYS A 1 90 ? -5.388 12.876 17.122 1.00 70.88 90 LYS A C 1
ATOM 700 O O . LYS A 1 90 ? -5.002 12.365 18.161 1.00 70.88 90 LYS A O 1
ATOM 705 N N . GLY A 1 91 ? -6.665 12.799 16.731 1.00 65.00 91 GLY A N 1
ATOM 706 C CA . GLY A 1 91 ? -7.710 12.147 17.531 1.00 65.00 91 GLY A CA 1
ATOM 707 C C . GLY A 1 91 ? -7.681 10.612 17.520 1.00 65.00 91 GLY A C 1
ATOM 708 O O . GLY A 1 91 ? -8.231 9.993 18.428 1.00 65.00 91 GLY A O 1
ATOM 709 N N . ASN A 1 92 ? -7.034 9.991 16.527 1.00 69.75 92 ASN A N 1
ATOM 710 C CA . ASN A 1 92 ? -6.969 8.531 16.373 1.00 69.75 92 ASN A CA 1
ATOM 711 C C . ASN A 1 92 ? -5.846 7.891 17.211 1.00 69.75 92 ASN A C 1
ATOM 713 O O . ASN A 1 92 ? -5.728 6.671 17.267 1.00 69.75 92 ASN A O 1
ATOM 717 N N . GLN A 1 93 ? -5.023 8.701 17.882 1.00 75.19 93 GLN A N 1
ATOM 718 C CA . GLN A 1 93 ? -4.101 8.216 18.915 1.00 75.19 93 GLN A CA 1
ATOM 719 C C . GLN A 1 93 ? -4.829 7.987 20.248 1.00 75.19 93 GLN A C 1
ATOM 721 O O . GLN A 1 93 ? -4.494 7.070 20.996 1.00 75.19 93 GLN A O 1
ATOM 726 N N . ASP A 1 94 ? -5.892 8.755 20.505 1.00 81.06 94 ASP A N 1
ATOM 727 C CA . ASP A 1 94 ? -6.596 8.752 21.789 1.00 81.06 94 ASP A CA 1
ATOM 728 C C . ASP A 1 94 ? -7.927 7.988 21.761 1.00 81.06 94 ASP A C 1
ATOM 730 O O . ASP A 1 94 ? -8.471 7.649 22.815 1.00 81.06 94 ASP A O 1
ATOM 734 N N . ARG A 1 95 ? -8.478 7.703 20.574 1.00 89.19 95 ARG A N 1
ATOM 735 C CA . ARG A 1 95 ? -9.820 7.119 20.421 1.00 89.19 95 ARG A CA 1
ATOM 736 C C . ARG A 1 95 ? -9.831 5.923 19.483 1.00 89.19 95 ARG A C 1
ATOM 738 O O . ARG A 1 95 ? -9.109 5.884 18.497 1.00 89.19 95 ARG A O 1
ATOM 745 N N . PHE A 1 96 ? -10.694 4.966 19.808 1.00 92.25 96 PHE A N 1
ATOM 746 C CA . PHE A 1 96 ? -11.023 3.847 18.934 1.00 92.25 96 PHE A CA 1
ATOM 747 C C . PHE A 1 96 ? -12.087 4.281 17.920 1.00 92.25 96 PHE A C 1
ATOM 749 O O . PHE A 1 96 ? -13.072 4.913 18.301 1.00 92.25 96 PHE A O 1
ATOM 756 N N . VAL A 1 97 ? -11.893 3.920 16.655 1.00 92.44 97 VAL A N 1
ATOM 757 C CA . VAL A 1 97 ? -12.789 4.217 15.528 1.00 92.44 97 VAL A CA 1
ATOM 758 C C . VAL A 1 97 ? -13.128 2.940 14.764 1.00 92.44 97 VAL A C 1
ATOM 760 O O . VAL A 1 97 ? -12.352 1.982 14.771 1.00 92.44 97 VAL A O 1
ATOM 763 N N . THR A 1 98 ? -14.291 2.885 14.118 1.00 92.50 98 THR A N 1
ATOM 764 C CA . THR A 1 98 ? -14.667 1.710 13.314 1.00 92.50 98 THR A CA 1
ATOM 765 C C . THR A 1 98 ? -13.873 1.663 12.007 1.00 92.50 98 THR A C 1
ATOM 767 O O . THR A 1 98 ? -13.317 2.672 11.566 1.00 92.50 98 THR A O 1
ATOM 770 N N . PHE A 1 99 ? -13.839 0.501 11.345 1.00 92.44 99 PHE A N 1
ATOM 771 C CA . PHE A 1 99 ? -13.287 0.406 9.987 1.00 92.44 99 PHE A CA 1
ATOM 772 C C . PHE A 1 99 ? -13.972 1.405 9.044 1.00 92.44 99 PHE A C 1
ATOM 774 O O . PHE A 1 99 ? -13.304 2.143 8.324 1.00 92.44 99 PHE A O 1
ATOM 781 N N . THR A 1 100 ? -15.304 1.484 9.100 1.00 92.12 100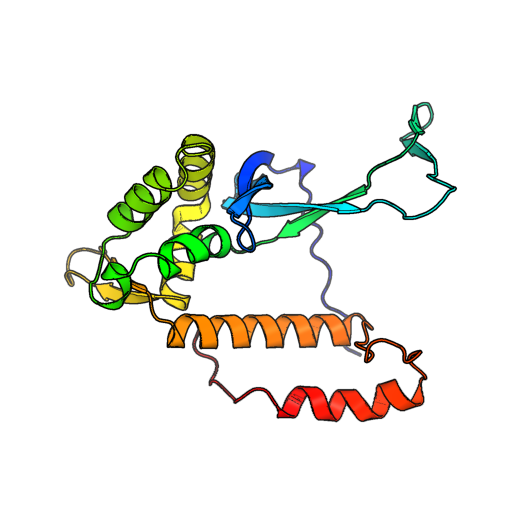 THR A N 1
ATOM 782 C CA . THR A 1 100 ? -16.100 2.412 8.290 1.00 92.12 100 THR A CA 1
ATOM 783 C C . THR A 1 100 ? -15.666 3.861 8.500 1.00 92.12 100 THR A C 1
ATOM 785 O O . THR A 1 100 ? -15.459 4.574 7.519 1.00 92.12 100 THR A O 1
ATOM 788 N N . ASP A 1 101 ? -15.451 4.283 9.747 1.00 92.31 101 ASP A N 1
ATOM 789 C CA . ASP A 1 101 ? -15.017 5.650 10.059 1.00 92.31 101 ASP A CA 1
ATOM 790 C C . ASP A 1 101 ? -13.618 5.950 9.511 1.00 92.31 101 ASP A C 1
ATOM 792 O O . ASP A 1 101 ? -13.402 7.020 8.939 1.00 92.31 101 ASP A O 1
ATOM 796 N N . VAL A 1 102 ? -12.681 4.996 9.619 1.00 92.19 102 VAL A N 1
ATOM 797 C CA . VAL A 1 102 ? -11.334 5.124 9.031 1.00 92.19 102 VAL A CA 1
ATOM 798 C C . VAL A 1 102 ? -11.433 5.345 7.523 1.00 92.19 102 VAL A C 1
ATOM 800 O O . VAL A 1 102 ? -10.814 6.266 6.990 1.00 92.19 102 VAL A O 1
ATOM 803 N N . ILE A 1 103 ? -12.232 4.530 6.830 1.00 93.62 103 ILE A N 1
ATOM 804 C CA . ILE A 1 103 ? -12.383 4.613 5.374 1.00 93.62 103 ILE A CA 1
ATOM 805 C C . ILE A 1 103 ? -13.084 5.906 4.952 1.00 93.62 103 ILE A C 1
ATOM 807 O O . ILE A 1 103 ? -12.669 6.527 3.971 1.00 93.62 103 ILE A O 1
ATOM 811 N N . LEU A 1 104 ? -14.124 6.337 5.668 1.00 92.69 104 LEU A N 1
ATOM 812 C CA . LEU A 1 104 ? -14.834 7.586 5.377 1.00 92.69 104 LEU A CA 1
ATOM 813 C C . LEU A 1 104 ? -13.939 8.809 5.592 1.00 92.69 104 LEU A C 1
ATOM 815 O O . LEU A 1 104 ? -13.916 9.712 4.751 1.00 92.69 104 LEU A O 1
ATOM 819 N N . GLY A 1 105 ? -13.173 8.821 6.681 1.00 92.19 105 GLY A N 1
ATOM 820 C CA . GLY A 1 105 ? -12.223 9.884 6.966 1.00 92.19 105 GLY A CA 1
ATOM 821 C C . GLY A 1 105 ? -11.108 9.951 5.919 1.00 92.19 105 GLY A C 1
ATOM 822 O O . GLY A 1 105 ? -10.879 11.016 5.348 1.00 92.19 105 GLY A O 1
ATOM 823 N N . ALA A 1 106 ? -10.504 8.811 5.571 1.00 92.25 106 ALA A N 1
ATOM 824 C CA . ALA A 1 106 ? -9.496 8.739 4.511 1.00 92.25 106 ALA A CA 1
ATOM 825 C C . ALA A 1 106 ? -10.063 9.149 3.140 1.00 92.25 106 ALA A C 1
ATOM 827 O O . ALA A 1 106 ? -9.437 9.908 2.413 1.00 92.25 106 ALA A O 1
ATOM 828 N N . SER A 1 107 ? -11.288 8.733 2.801 1.00 92.81 107 SER A N 1
ATOM 829 C CA . SER A 1 107 ? -11.975 9.130 1.555 1.00 92.81 107 SER A CA 1
ATOM 830 C C . SER A 1 107 ? -12.283 10.631 1.476 1.00 92.81 107 SER A C 1
ATOM 832 O O . SER A 1 107 ? -12.514 11.170 0.386 1.00 92.81 107 SER A O 1
ATOM 834 N N . THR A 1 108 ? -12.373 11.290 2.631 1.00 92.50 108 THR A N 1
ATOM 835 C CA . THR A 1 108 ? -12.568 12.738 2.726 1.00 92.50 108 THR A CA 1
ATOM 836 C C . THR A 1 108 ? -11.245 13.460 2.508 1.00 92.50 108 THR A C 1
ATOM 838 O O . THR A 1 108 ? -11.204 14.373 1.687 1.00 92.50 108 THR A O 1
ATOM 841 N N . GLU A 1 109 ? -10.175 12.999 3.162 1.00 91.44 109 GLU A N 1
ATOM 842 C CA . GLU A 1 109 ? -8.807 13.501 2.969 1.00 91.44 109 GLU A CA 1
ATOM 843 C C . GLU A 1 109 ? -8.357 13.337 1.507 1.00 91.44 109 GLU A C 1
ATOM 845 O O . GLU A 1 109 ? -7.890 14.273 0.865 1.00 91.44 109 GLU A O 1
ATOM 850 N N . TYR A 1 110 ? -8.592 12.158 0.933 1.00 92.75 110 TYR A N 1
ATOM 851 C CA . TYR A 1 110 ? -8.207 11.786 -0.428 1.00 92.75 110 TYR A CA 1
ATOM 852 C C . TYR A 1 110 ? -9.282 12.136 -1.460 1.00 92.75 110 TYR A C 1
ATOM 854 O O . TYR A 1 110 ? -9.596 11.343 -2.350 1.00 92.75 110 TYR A O 1
ATOM 862 N N . SER A 1 111 ? -9.879 13.324 -1.338 1.00 92.81 111 SER A N 1
ATOM 863 C CA . SER A 1 111 ? -11.011 13.746 -2.174 1.00 92.81 111 SER A CA 1
ATOM 864 C C . SER A 1 111 ? -10.735 13.668 -3.685 1.00 92.81 111 SER A C 1
ATOM 866 O O . SER A 1 111 ? -11.603 13.195 -4.419 1.00 92.81 111 SER A O 1
ATOM 868 N N . ASP A 1 112 ? -9.518 13.999 -4.128 1.00 92.56 112 ASP A N 1
ATOM 869 C CA . ASP A 1 112 ? -9.096 13.967 -5.541 1.00 92.56 112 ASP A CA 1
ATOM 870 C C . ASP A 1 112 ? -9.041 12.558 -6.157 1.00 92.56 112 ASP A C 1
ATOM 872 O O . ASP A 1 112 ? -9.025 12.402 -7.377 1.00 92.56 112 ASP A O 1
ATOM 876 N N . CYS A 1 113 ? -9.005 11.513 -5.330 1.00 94.38 113 CYS A N 1
ATOM 877 C CA . CYS A 1 113 ? -8.943 10.116 -5.769 1.00 94.38 113 CYS A CA 1
ATOM 878 C C . CYS A 1 113 ? -9.923 9.222 -5.002 1.00 94.38 113 CYS A C 1
ATOM 880 O O . CYS A 1 113 ? -9.728 8.010 -4.888 1.00 94.38 113 CYS A O 1
ATOM 882 N N . ARG A 1 114 ? -11.011 9.815 -4.499 1.00 94.69 114 ARG A N 1
ATOM 883 C CA . ARG A 1 114 ? -11.998 9.152 -3.643 1.00 94.69 114 ARG A CA 1
ATOM 884 C C . ARG A 1 114 ? -12.531 7.851 -4.236 1.00 94.69 114 ARG A C 1
ATOM 886 O O . ARG A 1 114 ? -12.641 6.860 -3.519 1.00 94.69 114 ARG A O 1
ATOM 893 N N . ASP A 1 115 ? -12.878 7.849 -5.519 1.00 94.69 115 ASP A N 1
ATOM 894 C CA . ASP A 1 115 ? -13.478 6.675 -6.159 1.00 94.69 115 ASP A CA 1
ATOM 895 C C . ASP A 1 115 ? -12.454 5.553 -6.355 1.00 94.69 115 ASP A C 1
ATOM 897 O O . ASP A 1 115 ? -12.749 4.397 -6.055 1.00 94.69 115 ASP A O 1
ATOM 901 N N . ALA A 1 116 ? -11.221 5.899 -6.741 1.00 96.00 116 ALA A N 1
ATOM 902 C CA . ALA A 1 116 ? -10.112 4.948 -6.813 1.00 96.00 116 ALA A CA 1
ATOM 903 C C . ALA A 1 116 ? -9.806 4.347 -5.431 1.00 96.00 116 ALA A C 1
ATOM 905 O O . ALA A 1 116 ? -9.638 3.135 -5.297 1.00 96.00 116 ALA A O 1
ATOM 906 N N . PHE A 1 117 ? -9.803 5.178 -4.387 1.00 96.25 117 PHE A N 1
ATOM 907 C CA . PHE A 1 117 ? -9.593 4.737 -3.013 1.00 96.25 117 PHE A CA 1
ATOM 908 C C . PHE A 1 117 ? -10.706 3.792 -2.535 1.00 96.25 117 PHE A C 1
ATOM 910 O O . PHE A 1 117 ? -10.418 2.705 -2.038 1.00 96.25 117 PHE A O 1
ATOM 917 N N . LYS A 1 118 ? -11.982 4.146 -2.746 1.00 94.62 118 LYS A N 1
ATOM 918 C CA . LYS A 1 118 ? -13.126 3.275 -2.419 1.00 94.62 118 LYS A CA 1
ATOM 919 C C . LYS A 1 118 ? -13.066 1.941 -3.156 1.00 94.62 118 LYS A C 1
ATOM 921 O O . LYS A 1 118 ? -13.383 0.904 -2.570 1.00 94.62 118 LYS A O 1
ATOM 926 N N . HIS A 1 119 ? -12.670 1.963 -4.426 1.00 95.50 119 HIS A N 1
ATOM 927 C CA . HIS A 1 119 ? -12.532 0.754 -5.224 1.00 95.50 119 HIS A CA 1
ATOM 928 C C . HIS A 1 119 ? -11.447 -0.173 -4.653 1.00 95.50 119 HIS A C 1
ATOM 930 O O . HIS A 1 119 ? -11.710 -1.352 -4.414 1.00 95.50 119 HIS A O 1
ATOM 936 N N . MET A 1 120 ? -10.279 0.383 -4.315 1.00 96.50 120 MET A N 1
ATOM 937 C CA . MET A 1 120 ? -9.197 -0.340 -3.641 1.00 96.50 120 MET A CA 1
ATOM 938 C C . MET A 1 120 ? -9.639 -0.930 -2.300 1.00 96.50 120 MET A C 1
ATOM 940 O O . MET A 1 120 ? -9.456 -2.120 -2.072 1.00 96.50 120 MET A O 1
ATOM 944 N N . VAL A 1 121 ? -10.316 -0.156 -1.449 1.00 95.75 121 VAL A N 1
ATOM 945 C CA . VAL A 1 121 ? -10.840 -0.654 -0.166 1.00 95.75 121 VAL A CA 1
ATOM 946 C C . VAL A 1 121 ? -11.835 -1.798 -0.359 1.00 95.75 121 VAL A C 1
ATOM 948 O O . VAL A 1 121 ? -11.828 -2.747 0.420 1.00 95.75 121 VAL A O 1
ATOM 951 N N . THR A 1 122 ? -12.677 -1.727 -1.391 1.00 95.62 122 THR A N 1
ATOM 952 C CA . THR A 1 122 ? -13.682 -2.762 -1.672 1.00 95.62 122 THR A CA 1
ATOM 953 C C . THR A 1 122 ? -13.022 -4.089 -2.036 1.00 95.62 122 THR A C 1
ATOM 955 O O . THR A 1 122 ? -13.390 -5.118 -1.476 1.00 95.62 122 THR A O 1
ATOM 958 N N . LEU A 1 123 ? -12.033 -4.072 -2.935 1.00 95.50 123 LEU A N 1
ATOM 959 C CA . LEU A 1 123 ? -11.340 -5.291 -3.367 1.00 95.50 123 LEU A CA 1
ATOM 960 C C . LEU A 1 123 ? -10.331 -5.805 -2.331 1.00 95.50 123 LEU A C 1
ATOM 962 O O . LEU A 1 123 ? -10.122 -7.008 -2.225 1.00 95.50 123 LEU A O 1
ATOM 966 N N . CYS A 1 124 ? -9.725 -4.918 -1.542 1.00 95.31 124 CYS A N 1
ATOM 967 C CA . CYS A 1 124 ? -8.710 -5.276 -0.554 1.00 95.31 124 CYS A CA 1
ATOM 968 C C . CYS A 1 124 ? -9.262 -5.473 0.866 1.00 95.31 124 CYS A C 1
ATOM 970 O O . CYS A 1 124 ? -8.457 -5.646 1.780 1.00 95.31 124 CYS A O 1
ATOM 972 N N . ARG A 1 125 ? -10.585 -5.426 1.091 1.00 93.38 125 ARG A N 1
ATOM 973 C CA . ARG A 1 125 ? -11.193 -5.293 2.431 1.00 93.38 125 ARG A CA 1
ATOM 974 C C . ARG A 1 125 ? -10.630 -6.266 3.467 1.00 93.38 125 ARG A C 1
ATOM 976 O O . ARG A 1 125 ? -10.104 -5.828 4.487 1.00 93.38 125 ARG A O 1
ATOM 983 N N . ASP A 1 126 ? -10.693 -7.565 3.191 1.00 89.12 126 ASP A N 1
ATOM 984 C CA . ASP A 1 126 ? -10.299 -8.601 4.154 1.00 89.12 126 ASP A CA 1
ATOM 985 C C . ASP A 1 126 ? -8.799 -8.550 4.475 1.00 89.12 126 ASP A C 1
ATOM 987 O O . ASP A 1 126 ? -8.373 -8.767 5.613 1.00 89.12 126 ASP A O 1
ATOM 991 N N . GLY A 1 127 ? -7.977 -8.256 3.462 1.00 91.31 127 GLY A N 1
ATOM 992 C CA . GLY A 1 127 ? -6.539 -8.059 3.627 1.00 91.31 127 GLY A CA 1
ATOM 993 C C . GLY A 1 127 ? -6.234 -6.791 4.421 1.00 91.31 127 GLY A C 1
ATOM 994 O O . GLY A 1 127 ? -5.384 -6.803 5.310 1.00 91.31 127 GLY A O 1
ATOM 995 N N . LEU A 1 128 ? -6.970 -5.716 4.151 1.00 94.25 128 LEU A N 1
ATOM 996 C CA . LEU A 1 128 ? -6.811 -4.418 4.788 1.00 94.25 128 LEU A CA 1
ATOM 997 C C . LEU A 1 128 ? -7.204 -4.454 6.266 1.00 94.25 128 LEU A C 1
ATOM 999 O O . LEU A 1 128 ? -6.455 -3.948 7.093 1.00 94.25 128 LEU A O 1
ATOM 1003 N N . GLU A 1 129 ? -8.313 -5.103 6.632 1.00 92.44 129 GLU A N 1
ATOM 1004 C CA . GLU A 1 129 ? -8.719 -5.269 8.036 1.00 92.44 129 GLU A CA 1
ATOM 1005 C C . GLU A 1 129 ? -7.677 -6.051 8.852 1.00 92.44 129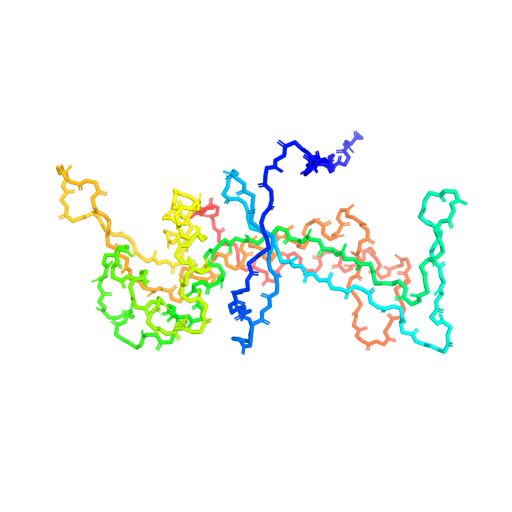 GLU A C 1
ATOM 1007 O O . GLU A 1 129 ? -7.401 -5.704 10.006 1.00 92.44 129 GLU A O 1
ATOM 1012 N N . LYS A 1 130 ? -7.059 -7.081 8.253 1.00 92.38 130 LYS A N 1
ATOM 1013 C CA . LYS A 1 130 ? -5.955 -7.834 8.872 1.00 92.38 130 LYS A CA 1
ATOM 1014 C C . LYS A 1 130 ? -4.705 -6.972 9.025 1.00 92.38 130 LYS A C 1
ATOM 1016 O O . LYS A 1 130 ? -4.105 -6.961 10.093 1.00 92.38 130 LYS A O 1
ATOM 1021 N N . GLN A 1 131 ? -4.333 -6.228 7.986 1.00 93.88 131 GLN A N 1
ATOM 1022 C CA . GLN A 1 131 ? -3.162 -5.350 8.015 1.00 93.88 131 GLN A CA 1
ATOM 1023 C C . GLN A 1 131 ? -3.335 -4.169 8.978 1.00 93.88 131 GLN A C 1
ATOM 1025 O O . GLN A 1 131 ? -2.381 -3.785 9.652 1.00 93.88 131 GLN A O 1
ATOM 1030 N N . LEU A 1 132 ? -4.548 -3.628 9.114 1.00 94.25 132 LEU A N 1
ATOM 1031 C CA . LEU A 1 132 ? -4.863 -2.619 10.125 1.00 94.25 132 LEU A CA 1
ATOM 1032 C C . LEU A 1 132 ? -4.601 -3.147 11.535 1.00 94.25 132 LEU A C 1
ATOM 1034 O O . LEU A 1 132 ? -4.056 -2.420 12.358 1.00 94.25 132 LEU A O 1
ATOM 1038 N N . ALA A 1 133 ? -4.900 -4.417 11.816 1.00 93.06 133 ALA A N 1
ATOM 1039 C CA . ALA A 1 133 ? -4.582 -5.020 13.109 1.00 93.06 133 ALA A CA 1
ATOM 1040 C C . ALA A 1 133 ? -3.066 -5.108 13.390 1.00 93.06 133 ALA A C 1
ATOM 1042 O O . ALA A 1 133 ? -2.684 -5.259 14.549 1.00 93.06 133 ALA A O 1
ATOM 1043 N N . CYS A 1 134 ? -2.199 -4.980 12.378 1.00 94.44 134 CYS A N 1
ATOM 1044 C CA . CYS A 1 134 ? -0.746 -4.918 12.564 1.00 94.44 134 CYS A CA 1
ATOM 1045 C C . CYS A 1 134 ? -0.245 -3.522 12.965 1.00 94.44 134 CYS A C 1
ATOM 1047 O O . CYS A 1 134 ? 0.799 -3.422 13.597 1.00 94.44 134 CYS A O 1
ATOM 1049 N N . VAL A 1 135 ? -0.962 -2.451 12.606 1.00 95.19 135 VAL A N 1
ATOM 1050 C CA . VAL A 1 135 ? -0.523 -1.050 12.815 1.00 95.19 135 VAL A CA 1
ATOM 1051 C C . VAL A 1 135 ? -1.418 -0.270 13.785 1.00 95.19 135 VAL A C 1
ATOM 1053 O O . VAL A 1 135 ? -1.056 0.803 14.265 1.00 95.19 135 VAL A O 1
ATOM 1056 N N . CYS A 1 136 ? -2.582 -0.821 14.117 1.00 95.38 136 CYS A N 1
ATOM 1057 C CA . CYS A 1 136 ? -3.526 -0.287 15.088 1.00 95.38 136 CYS A CA 1
ATOM 1058 C C . CYS A 1 136 ? -3.690 -1.257 16.258 1.00 95.38 136 CYS A C 1
ATOM 1060 O O . CYS A 1 136 ? -3.596 -2.475 16.102 1.00 95.38 136 CYS A O 1
ATOM 1062 N N . GLU A 1 137 ? -4.002 -0.735 17.439 1.00 95.25 137 GLU A N 1
ATOM 1063 C CA . GLU A 1 137 ? -4.652 -1.528 18.476 1.00 95.25 137 GLU A CA 1
ATOM 1064 C C . GLU A 1 137 ? -6.068 -1.886 18.035 1.00 95.25 137 GLU A C 1
ATOM 1066 O O . GLU A 1 137 ? -6.771 -1.054 17.459 1.00 95.25 137 GLU A O 1
ATOM 1071 N N . THR A 1 138 ? -6.503 -3.106 18.341 1.00 93.56 138 THR A N 1
ATOM 1072 C CA . THR A 1 138 ? -7.815 -3.608 17.928 1.00 93.56 138 THR A CA 1
ATOM 1073 C C . THR A 1 138 ? -8.600 -4.098 19.134 1.00 93.56 138 THR A C 1
ATOM 1075 O O . THR A 1 138 ? -8.063 -4.816 19.979 1.00 93.56 138 THR A O 1
ATOM 1078 N N . LYS A 1 139 ? -9.881 -3.733 19.208 1.00 92.56 139 LYS A N 1
ATOM 1079 C CA . LYS A 1 139 ? -10.835 -4.260 20.194 1.00 92.56 139 LYS A CA 1
ATOM 1080 C C . LYS A 1 139 ? -12.097 -4.730 19.483 1.00 92.56 139 LYS A C 1
ATOM 1082 O O . LYS A 1 139 ? -12.534 -4.093 18.530 1.00 92.56 139 LYS A O 1
ATOM 1087 N N . ALA A 1 140 ? -12.679 -5.827 19.956 1.00 89.56 140 ALA A N 1
ATOM 1088 C CA . ALA A 1 140 ? -14.030 -6.213 19.562 1.00 89.56 140 ALA A CA 1
ATOM 1089 C C . ALA A 1 140 ? -15.038 -5.353 20.339 1.00 89.56 140 ALA A C 1
ATOM 1091 O O . ALA A 1 140 ? -14.868 -5.158 21.545 1.00 89.56 140 ALA A O 1
ATOM 1092 N N . VAL A 1 141 ? -16.058 -4.829 19.656 1.00 84.31 141 VAL A N 1
ATOM 1093 C CA . VAL A 1 141 ? -17.109 -4.001 20.279 1.00 84.31 141 VAL A CA 1
ATOM 1094 C C . VAL A 1 141 ? -18.032 -4.856 21.148 1.00 84.31 141 VAL A C 1
ATOM 1096 O O . VAL A 1 141 ? -18.418 -4.451 22.242 1.00 84.31 141 VAL A O 1
ATOM 1099 N N . SER A 1 142 ? -18.345 -6.066 20.687 1.00 78.38 142 SER A N 1
ATOM 1100 C CA . SER A 1 142 ? -19.140 -7.060 21.405 1.00 78.38 142 SER A CA 1
ATOM 1101 C C . SER A 1 142 ? -18.614 -8.463 21.100 1.00 78.38 142 SER A C 1
ATOM 1103 O O . SER A 1 142 ? -17.906 -8.666 20.118 1.00 78.38 142 SER A O 1
ATOM 1105 N N . LYS A 1 143 ? -18.959 -9.445 21.940 1.00 71.69 143 LYS A N 1
ATOM 1106 C CA . LYS A 1 143 ? -18.716 -10.863 21.629 1.00 71.69 143 LYS A CA 1
ATOM 1107 C C . LYS A 1 143 ? -19.677 -11.399 20.563 1.00 71.69 143 LYS A C 1
ATOM 1109 O O . LYS A 1 143 ? -19.344 -12.377 19.908 1.00 71.69 143 LYS A O 1
ATOM 1114 N N . ASP A 1 144 ? -20.822 -10.741 20.390 1.00 73.69 144 ASP A N 1
ATOM 1115 C CA . ASP A 1 144 ? -21.906 -11.195 19.510 1.00 73.69 144 ASP A CA 1
ATOM 1116 C C . ASP A 1 144 ? -21.881 -10.519 18.131 1.00 73.69 144 ASP A C 1
ATOM 1118 O O . ASP A 1 144 ? -22.583 -10.938 17.215 1.00 73.69 144 ASP A O 1
ATOM 1122 N N . VAL A 1 145 ? -21.072 -9.467 17.977 1.00 70.00 145 VAL A N 1
ATOM 1123 C CA . VAL A 1 145 ? -20.913 -8.716 16.729 1.00 70.00 145 VAL A CA 1
ATOM 1124 C C . VAL A 1 145 ? -19.432 -8.720 16.378 1.00 70.00 145 VAL A C 1
ATOM 1126 O O . VAL A 1 145 ? -18.619 -8.228 17.157 1.00 70.00 145 VAL A O 1
ATOM 1129 N N . GLU A 1 146 ? -19.073 -9.225 15.196 1.00 75.88 146 GLU A N 1
ATOM 1130 C CA . GLU A 1 146 ? -17.687 -9.240 14.687 1.00 75.88 146 GLU A CA 1
ATOM 1131 C C . GLU A 1 146 ? -17.147 -7.841 14.322 1.00 75.88 146 GLU A C 1
ATOM 1133 O O . GLU A 1 146 ? -16.185 -7.696 13.568 1.00 75.88 146 GLU A O 1
ATOM 1138 N N . GLU A 1 147 ? -17.747 -6.782 14.860 1.00 86.50 147 GLU A N 1
ATOM 1139 C CA . GLU A 1 147 ? -17.303 -5.421 14.635 1.00 86.50 147 GLU A CA 1
ATOM 1140 C C . GLU A 1 147 ? -16.056 -5.128 15.473 1.00 86.50 147 GLU A C 1
ATOM 1142 O O . GLU A 1 147 ? -16.025 -5.268 16.704 1.00 86.50 147 GLU A O 1
ATOM 1147 N N . LYS A 1 148 ? -15.002 -4.716 14.769 1.00 91.94 148 LYS A N 1
ATOM 1148 C CA . LYS A 1 148 ? -13.718 -4.335 15.344 1.00 91.94 148 LYS A CA 1
ATOM 1149 C C . LYS A 1 148 ? -13.557 -2.828 15.272 1.00 91.94 148 LYS A C 1
ATOM 1151 O O . LYS A 1 148 ? -13.874 -2.193 14.267 1.00 91.94 148 LYS A O 1
ATOM 1156 N N . VAL A 1 149 ? -12.995 -2.279 16.336 1.00 93.94 149 VAL A N 1
ATOM 1157 C CA . VAL A 1 149 ? -12.554 -0.890 16.385 1.00 93.94 149 VAL A CA 1
ATOM 1158 C C . VAL A 1 149 ? -11.039 -0.823 16.452 1.00 93.94 149 VAL A C 1
ATOM 1160 O O . VAL A 1 149 ? -10.383 -1.698 17.025 1.00 93.94 149 VAL A O 1
ATOM 1163 N N . TYR A 1 150 ? -10.497 0.236 15.869 1.00 94.56 150 TYR A N 1
ATOM 1164 C CA . TYR A 1 150 ? -9.085 0.440 15.604 1.00 94.56 150 TYR A CA 1
ATOM 1165 C C . TYR A 1 150 ? -8.632 1.752 16.233 1.00 94.56 150 TYR A C 1
ATOM 1167 O O . TYR A 1 150 ? -9.350 2.746 16.185 1.00 94.56 150 TYR A O 1
ATOM 1175 N N . ARG A 1 151 ? -7.438 1.758 16.819 1.00 94.94 151 ARG A N 1
ATOM 1176 C CA . ARG A 1 151 ? -6.758 2.967 17.297 1.00 94.94 151 ARG A CA 1
ATOM 1177 C C . ARG A 1 151 ? -5.325 2.935 16.801 1.00 94.94 151 ARG A C 1
ATOM 1179 O O . ARG A 1 151 ? -4.643 1.932 17.014 1.00 94.94 151 ARG A O 1
ATOM 1186 N N . PHE A 1 152 ? -4.868 3.976 16.114 1.00 95.19 152 PHE A N 1
ATOM 1187 C CA . PHE A 1 152 ? -3.506 3.999 15.577 1.00 95.19 152 PHE A CA 1
ATOM 1188 C C . PHE A 1 152 ? -2.470 3.912 16.708 1.00 95.19 152 PHE A C 1
ATOM 1190 O O . PHE A 1 152 ? -2.614 4.567 17.738 1.00 95.19 152 PHE A O 1
ATOM 1197 N N . SER A 1 153 ? -1.438 3.083 16.531 1.00 94.25 153 SER A N 1
ATOM 1198 C CA . SER A 1 153 ? -0.397 2.863 17.537 1.00 94.25 153 SER A CA 1
ATOM 1199 C C . SER A 1 153 ? 0.977 2.941 16.886 1.00 94.25 153 SER A C 1
ATOM 1201 O O . SER A 1 153 ? 1.323 2.126 16.029 1.00 94.25 153 SER A O 1
ATOM 1203 N N . LEU A 1 154 ? 1.775 3.917 17.322 1.00 92.44 154 LEU A N 1
ATOM 1204 C CA . LEU A 1 154 ? 3.136 4.097 16.824 1.00 92.44 154 LEU A CA 1
ATOM 1205 C C . LEU A 1 154 ? 4.019 2.885 17.153 1.00 92.44 154 LEU A C 1
ATOM 1207 O O . LEU A 1 154 ? 4.795 2.457 16.305 1.00 92.44 154 LEU A O 1
ATOM 1211 N N . ASP A 1 155 ? 3.843 2.290 18.335 1.00 93.31 155 ASP A N 1
ATOM 1212 C CA . ASP A 1 155 ? 4.586 1.099 18.758 1.00 93.31 155 ASP A CA 1
ATOM 1213 C C . ASP A 1 155 ? 4.294 -0.102 17.851 1.00 93.31 155 ASP A C 1
ATOM 1215 O O . ASP A 1 155 ? 5.207 -0.817 17.435 1.00 93.31 155 ASP A O 1
ATOM 1219 N N . ARG A 1 156 ? 3.021 -0.302 17.484 1.00 95.06 156 ARG A N 1
ATOM 1220 C CA . ARG A 1 156 ? 2.622 -1.363 16.549 1.00 95.06 156 ARG A CA 1
ATOM 1221 C C . ARG A 1 156 ? 3.144 -1.109 15.143 1.00 95.06 156 ARG A C 1
ATOM 1223 O O . ARG A 1 156 ? 3.689 -2.024 14.532 1.00 95.06 156 ARG A O 1
ATOM 1230 N N . LEU A 1 157 ? 3.047 0.129 14.654 1.00 93.75 157 LEU A N 1
ATOM 1231 C CA . LEU A 1 157 ? 3.637 0.507 13.372 1.00 93.75 157 LEU A CA 1
ATOM 1232 C C . LEU A 1 157 ? 5.149 0.238 13.354 1.00 93.75 157 LEU A C 1
ATOM 1234 O O . LEU A 1 157 ? 5.643 -0.369 12.408 1.00 93.75 157 LEU A O 1
ATOM 1238 N N . ALA A 1 158 ? 5.876 0.640 14.399 1.00 93.62 158 ALA A N 1
ATOM 1239 C CA . ALA A 1 158 ? 7.314 0.413 14.508 1.00 93.62 158 ALA A CA 1
ATOM 1240 C C . ALA A 1 158 ? 7.658 -1.085 14.506 1.00 93.62 158 ALA A C 1
ATOM 1242 O O . ALA A 1 158 ? 8.551 -1.507 13.770 1.00 93.62 158 ALA A O 1
ATOM 1243 N N . ALA A 1 159 ? 6.919 -1.902 15.264 1.00 93.94 159 ALA A N 1
ATOM 1244 C CA . ALA A 1 159 ? 7.099 -3.352 15.282 1.00 93.94 159 ALA A CA 1
ATOM 1245 C C . ALA A 1 159 ? 6.822 -3.988 13.908 1.00 93.94 159 ALA A C 1
ATOM 1247 O O . ALA A 1 159 ? 7.602 -4.815 13.430 1.00 93.94 159 ALA A O 1
ATOM 1248 N N . TRP A 1 160 ? 5.746 -3.573 13.239 1.00 94.44 160 TRP A N 1
ATOM 1249 C CA . TRP A 1 160 ? 5.398 -4.055 11.904 1.00 94.44 160 TRP A CA 1
ATOM 1250 C C . TRP A 1 160 ? 6.450 -3.664 10.854 1.00 94.44 160 TRP A C 1
ATOM 1252 O O . TRP A 1 160 ? 6.900 -4.514 10.082 1.00 94.44 160 TRP A O 1
ATOM 1262 N N . LEU A 1 161 ? 6.920 -2.413 10.873 1.00 92.56 161 LEU A N 1
ATOM 1263 C CA . LEU A 1 161 ? 8.001 -1.945 10.002 1.00 92.56 161 LEU A CA 1
ATOM 1264 C C . LEU A 1 161 ? 9.312 -2.692 10.265 1.00 92.56 161 LEU A C 1
ATOM 1266 O O . LEU A 1 161 ? 9.999 -3.045 9.310 1.00 92.56 161 LEU A O 1
ATOM 1270 N N . ALA A 1 162 ? 9.645 -3.000 11.522 1.00 91.38 162 ALA A N 1
ATOM 1271 C CA . ALA A 1 162 ? 10.832 -3.790 11.849 1.00 91.38 162 ALA A CA 1
ATOM 1272 C C . ALA A 1 162 ? 10.781 -5.191 11.212 1.00 91.38 162 ALA A C 1
ATOM 1274 O O . ALA A 1 162 ? 11.786 -5.671 10.683 1.00 91.38 162 ALA A O 1
ATOM 1275 N N . VAL A 1 163 ? 9.603 -5.827 11.188 1.00 91.00 163 VAL A N 1
ATOM 1276 C CA . VAL A 1 163 ? 9.406 -7.112 10.496 1.00 91.00 163 VAL A CA 1
ATOM 1277 C C . VAL A 1 163 ? 9.606 -6.968 8.988 1.00 91.00 163 VAL A C 1
ATOM 1279 O O . VAL A 1 163 ? 10.269 -7.821 8.394 1.00 91.00 163 VAL A O 1
ATOM 1282 N N . ILE A 1 164 ? 9.070 -5.910 8.372 1.00 89.12 164 ILE A N 1
ATOM 1283 C CA . ILE A 1 164 ? 9.258 -5.637 6.939 1.00 89.12 164 ILE A CA 1
ATOM 1284 C C . ILE A 1 164 ? 10.739 -5.426 6.628 1.00 89.12 164 ILE A C 1
ATOM 1286 O O . ILE A 1 164 ? 11.276 -6.112 5.765 1.00 89.12 164 ILE A O 1
ATOM 1290 N N . VAL A 1 165 ? 11.418 -4.541 7.363 1.00 88.50 165 VAL A N 1
ATOM 1291 C CA . VAL A 1 165 ? 12.846 -4.243 7.173 1.00 88.50 165 VAL A CA 1
ATOM 1292 C C . VAL A 1 165 ? 13.685 -5.509 7.286 1.00 88.50 165 VAL A C 1
ATOM 1294 O O . VAL A 1 165 ? 14.534 -5.752 6.429 1.00 88.50 165 VAL A O 1
ATOM 1297 N N . ARG A 1 166 ? 13.427 -6.346 8.297 1.00 87.25 166 ARG A N 1
ATOM 1298 C CA . ARG A 1 166 ? 14.116 -7.629 8.454 1.00 87.25 166 ARG A CA 1
ATOM 1299 C C . ARG A 1 166 ? 13.911 -8.531 7.234 1.00 87.25 166 ARG A C 1
ATOM 1301 O O . ARG A 1 166 ? 14.896 -8.960 6.642 1.00 87.25 166 ARG A O 1
ATOM 1308 N N . LYS A 1 167 ? 12.659 -8.769 6.821 1.00 85.31 167 LYS A N 1
ATOM 1309 C CA . LYS A 1 167 ? 12.341 -9.638 5.670 1.00 85.31 167 LYS A CA 1
ATOM 1310 C C . LYS A 1 167 ? 12.969 -9.124 4.373 1.00 85.31 167 LYS A C 1
ATOM 1312 O O . LYS A 1 167 ? 13.572 -9.894 3.633 1.00 85.31 167 LYS A O 1
ATOM 1317 N N . THR A 1 168 ? 12.876 -7.822 4.118 1.00 83.94 168 THR A N 1
ATOM 1318 C CA . THR A 1 168 ? 13.480 -7.193 2.938 1.00 83.94 168 THR A CA 1
ATOM 1319 C C . THR A 1 168 ? 15.004 -7.300 2.969 1.00 83.94 168 THR A C 1
ATOM 1321 O O . THR A 1 168 ? 15.617 -7.543 1.933 1.00 83.94 168 THR A O 1
ATOM 1324 N N . SER A 1 169 ? 15.627 -7.179 4.144 1.00 80.94 169 SER A N 1
ATOM 1325 C CA . SER A 1 169 ? 17.080 -7.332 4.301 1.00 80.94 169 SER A CA 1
ATOM 1326 C C . SER A 1 169 ? 17.535 -8.768 4.022 1.00 80.94 169 SER A C 1
ATOM 1328 O O . SER A 1 169 ? 18.489 -8.973 3.275 1.00 80.94 169 SER A O 1
ATOM 1330 N N . GLU A 1 170 ? 16.827 -9.766 4.559 1.00 83.69 170 GLU A N 1
ATOM 1331 C CA . GLU A 1 170 ? 17.070 -11.192 4.284 1.00 83.69 170 GLU A CA 1
ATOM 1332 C C . GLU A 1 170 ? 16.919 -11.507 2.783 1.00 83.69 170 GLU A C 1
ATOM 1334 O O . GLU A 1 170 ? 17.751 -12.200 2.186 1.00 83.69 170 GLU A O 1
ATOM 1339 N N . GLN A 1 171 ? 15.892 -10.944 2.139 1.00 81.12 171 GLN A N 1
ATOM 1340 C CA . GLN A 1 171 ? 15.670 -11.103 0.704 1.00 81.12 171 GLN A CA 1
ATOM 1341 C C . GLN A 1 171 ? 16.758 -10.419 -0.136 1.00 81.12 171 GLN A C 1
ATOM 1343 O O . GLN A 1 171 ? 17.227 -10.994 -1.118 1.00 81.12 171 GLN A O 1
ATOM 1348 N N . ALA A 1 172 ? 17.193 -9.217 0.245 1.00 77.62 172 ALA A N 1
ATOM 1349 C CA . ALA A 1 172 ? 18.272 -8.510 -0.438 1.00 77.62 172 ALA A CA 1
ATOM 1350 C C . ALA A 1 172 ? 19.579 -9.315 -0.381 1.00 77.62 172 ALA A C 1
ATOM 1352 O O . ALA A 1 172 ? 20.192 -9.567 -1.418 1.00 77.62 172 ALA A O 1
ATOM 1353 N N . ILE A 1 173 ? 19.943 -9.807 0.808 1.00 77.12 173 ILE A N 1
ATOM 1354 C CA . ILE A 1 173 ? 21.139 -10.632 1.022 1.00 77.12 173 ILE A CA 1
ATOM 1355 C C . ILE A 1 173 ? 21.087 -11.912 0.180 1.00 77.12 173 ILE A C 1
ATOM 1357 O O . ILE A 1 173 ? 22.043 -12.222 -0.530 1.00 77.12 173 ILE A O 1
ATOM 1361 N N . SER A 1 174 ? 19.973 -12.646 0.229 1.00 79.56 174 SER A N 1
ATOM 1362 C CA . SER A 1 174 ? 19.814 -13.890 -0.542 1.00 79.56 174 SER A CA 1
ATOM 1363 C C . SER A 1 174 ? 19.791 -13.663 -2.057 1.00 79.56 174 SER A C 1
ATOM 1365 O O . SER A 1 174 ? 20.191 -14.546 -2.812 1.00 79.56 174 SER A O 1
ATOM 1367 N N . SER A 1 175 ? 19.398 -12.467 -2.503 1.00 79.50 175 SER A N 1
ATOM 1368 C CA . SER A 1 175 ? 19.437 -12.056 -3.912 1.00 79.50 175 SER A CA 1
ATOM 1369 C C . SER A 1 175 ? 20.810 -11.528 -4.353 1.00 79.50 175 SER A C 1
ATOM 1371 O O . SER A 1 175 ? 20.952 -11.082 -5.490 1.00 79.50 175 SER A O 1
ATOM 1373 N N . GLY A 1 176 ? 21.819 -11.545 -3.473 1.00 76.81 176 GLY A N 1
ATOM 1374 C CA . GLY A 1 176 ? 23.153 -11.015 -3.764 1.00 76.81 176 GLY A CA 1
ATOM 1375 C C . GLY A 1 176 ? 23.190 -9.491 -3.908 1.00 76.81 176 GLY A C 1
ATOM 1376 O O . GLY A 1 176 ? 24.101 -8.960 -4.543 1.00 76.81 176 GLY A O 1
ATOM 1377 N N . LEU A 1 177 ? 22.202 -8.779 -3.354 1.00 72.38 177 LEU A N 1
ATOM 1378 C CA . LEU A 1 177 ? 22.252 -7.327 -3.217 1.00 72.38 177 LEU A CA 1
ATOM 1379 C C . LEU A 1 177 ? 23.083 -6.983 -1.982 1.00 72.38 177 LEU A C 1
ATOM 1381 O O . LEU A 1 177 ? 22.864 -7.516 -0.893 1.00 72.38 177 LEU A O 1
ATOM 1385 N N . TYR A 1 178 ? 24.029 -6.063 -2.150 1.00 65.06 178 TYR A N 1
ATOM 1386 C CA . TYR A 1 178 ? 24.905 -5.610 -1.078 1.00 65.06 178 TYR A CA 1
ATOM 1387 C C . TYR A 1 178 ? 24.732 -4.110 -0.881 1.00 65.06 178 TYR A C 1
ATOM 1389 O O . TYR A 1 178 ? 24.744 -3.340 -1.841 1.00 65.06 178 TYR A O 1
ATOM 1397 N N . PHE A 1 179 ? 24.592 -3.704 0.375 1.00 63.12 179 PHE A N 1
ATOM 1398 C CA . PHE A 1 179 ? 24.535 -2.303 0.760 1.00 63.12 179 PHE A CA 1
ATOM 1399 C C . PHE A 1 179 ? 25.961 -1.820 1.027 1.00 63.12 179 PHE A C 1
ATOM 1401 O O . PHE A 1 179 ? 26.642 -2.342 1.914 1.00 63.12 179 PHE A O 1
ATOM 1408 N N . THR A 1 180 ? 26.429 -0.847 0.252 1.00 53.72 180 THR A N 1
ATOM 1409 C CA . THR A 1 180 ? 27.673 -0.128 0.543 1.00 53.72 180 THR A CA 1
ATOM 1410 C C . THR A 1 180 ? 27.349 1.226 1.153 1.00 53.72 180 THR A C 1
ATOM 1412 O O . THR A 1 180 ? 26.295 1.805 0.884 1.00 53.72 180 THR A O 1
ATOM 1415 N N . GLU A 1 181 ? 28.245 1.737 1.997 1.00 54.31 181 GLU A N 1
ATOM 1416 C CA . GLU A 1 181 ? 28.205 3.160 2.317 1.00 54.31 181 GLU A CA 1
ATOM 1417 C C . GLU A 1 181 ? 28.433 3.951 1.024 1.00 54.31 181 GLU A C 1
ATOM 1419 O O . GLU A 1 181 ? 29.144 3.501 0.116 1.00 54.31 181 GLU A O 1
ATOM 1424 N N . VAL A 1 182 ? 27.788 5.113 0.917 1.00 44.88 182 VAL A N 1
ATOM 1425 C CA . VAL A 1 182 ? 27.883 5.978 -0.263 1.00 44.88 182 VAL A CA 1
ATOM 1426 C C . VAL A 1 182 ? 29.361 6.279 -0.539 1.00 44.88 182 VAL A C 1
ATOM 1428 O O . VAL A 1 182 ? 29.995 7.003 0.222 1.00 44.88 182 VAL A O 1
ATOM 1431 N N . GLY A 1 183 ? 29.904 5.726 -1.628 1.00 43.19 183 GLY A N 1
ATOM 1432 C CA . GLY A 1 183 ? 31.288 5.953 -2.064 1.00 43.19 183 GLY A CA 1
ATOM 1433 C C . GLY A 1 183 ? 32.243 4.756 -1.963 1.00 43.19 183 GLY A C 1
ATOM 1434 O O . GLY A 1 183 ? 33.351 4.854 -2.486 1.00 43.19 183 GLY A O 1
ATOM 1435 N N . GLU A 1 184 ? 31.844 3.620 -1.378 1.00 43.78 184 GLU A N 1
ATOM 1436 C CA . GLU A 1 184 ? 32.676 2.404 -1.354 1.00 43.78 184 GLU A CA 1
ATOM 1437 C C . GLU A 1 184 ? 32.254 1.404 -2.446 1.00 43.78 184 GLU A C 1
ATOM 1439 O O . GLU A 1 184 ? 31.101 0.969 -2.511 1.00 43.78 184 GLU A O 1
ATOM 1444 N N . CYS A 1 185 ? 33.196 0.992 -3.302 1.00 45.78 185 CYS A N 1
ATOM 1445 C CA . CYS A 1 185 ? 33.010 -0.160 -4.186 1.00 45.78 185 CYS A CA 1
ATOM 1446 C C . CYS A 1 185 ? 33.044 -1.452 -3.353 1.00 45.78 185 CYS A C 1
ATOM 1448 O O . CYS A 1 185 ? 34.025 -1.713 -2.660 1.00 45.78 185 CYS A O 1
ATOM 1450 N N . ALA A 1 186 ? 31.999 -2.281 -3.442 1.00 50.25 186 ALA A N 1
ATOM 1451 C CA . ALA A 1 186 ? 31.912 -3.551 -2.719 1.00 50.25 186 ALA A CA 1
ATOM 1452 C C . ALA A 1 186 ? 32.993 -4.551 -3.179 1.00 50.25 186 ALA A C 1
ATOM 1454 O O . ALA A 1 186 ? 32.811 -5.261 -4.173 1.00 50.25 186 ALA A O 1
ATOM 1455 N N . THR A 1 187 ? 34.102 -4.648 -2.444 1.00 57.72 187 THR A N 1
ATOM 1456 C CA . THR A 1 187 ? 35.080 -5.735 -2.593 1.00 57.72 187 THR A CA 1
ATOM 1457 C C . THR A 1 187 ? 34.554 -7.026 -1.954 1.00 57.72 187 THR A C 1
ATOM 1459 O O . THR A 1 187 ? 33.752 -6.986 -1.022 1.00 57.72 187 THR A O 1
ATOM 1462 N N . GLU A 1 188 ? 34.984 -8.187 -2.465 1.00 53.50 188 GLU A N 1
ATOM 1463 C CA . GLU A 1 188 ? 34.608 -9.527 -1.965 1.00 53.50 188 GLU A CA 1
ATOM 1464 C C . GLU A 1 188 ? 34.855 -9.710 -0.456 1.00 53.50 188 GLU A C 1
ATOM 1466 O O . GLU A 1 188 ? 34.072 -10.372 0.223 1.00 53.50 188 GLU A O 1
ATOM 1471 N N . ASP A 1 189 ? 35.881 -9.065 0.097 1.00 53.62 189 ASP A N 1
ATOM 1472 C CA . ASP A 1 189 ? 36.220 -9.167 1.521 1.00 53.62 189 ASP A CA 1
ATOM 1473 C C . ASP A 1 189 ? 35.231 -8.397 2.416 1.00 53.62 189 ASP A C 1
ATOM 1475 O O . ASP A 1 189 ? 34.808 -8.903 3.460 1.00 53.62 189 ASP A O 1
ATOM 1479 N N . LEU A 1 190 ? 34.738 -7.240 1.953 1.00 53.94 190 LEU A N 1
ATOM 1480 C CA . LEU A 1 190 ? 33.653 -6.495 2.609 1.00 53.94 190 LEU A CA 1
ATOM 1481 C C . LEU A 1 190 ? 32.329 -7.281 2.612 1.00 53.94 190 LEU A C 1
ATOM 1483 O O . LEU A 1 190 ? 31.525 -7.124 3.539 1.00 53.94 190 LEU A O 1
ATOM 1487 N N . ARG A 1 191 ? 32.112 -8.158 1.613 1.00 51.06 191 ARG A N 1
ATOM 1488 C CA . ARG A 1 191 ? 30.914 -9.020 1.519 1.00 51.06 191 ARG A CA 1
ATOM 1489 C C . ARG A 1 191 ? 30.820 -9.986 2.698 1.00 51.06 191 ARG A C 1
ATOM 1491 O O . ARG A 1 191 ? 29.717 -10.273 3.153 1.00 51.06 191 ARG A O 1
ATOM 1498 N N . ARG A 1 192 ? 31.955 -10.483 3.203 1.00 51.41 192 ARG A N 1
ATOM 1499 C CA . ARG A 1 192 ? 31.992 -11.528 4.238 1.00 51.41 192 ARG A CA 1
ATOM 1500 C C . ARG A 1 192 ? 31.870 -10.961 5.657 1.00 51.41 192 ARG A C 1
ATOM 1502 O O . ARG A 1 192 ? 31.257 -11.591 6.513 1.00 51.41 192 ARG A O 1
ATOM 1509 N N . GLU A 1 193 ? 32.397 -9.762 5.898 1.00 52.34 193 GLU A N 1
ATOM 1510 C CA . GLU A 1 193 ? 32.442 -9.152 7.234 1.00 52.34 193 GLU A CA 1
ATOM 1511 C C . GLU A 1 193 ? 31.116 -8.471 7.636 1.00 52.34 193 GLU A C 1
ATOM 1513 O O . GLU A 1 193 ? 30.653 -8.622 8.770 1.00 52.34 193 GLU A O 1
ATOM 1518 N N . ARG A 1 194 ? 30.442 -7.764 6.713 1.00 53.66 194 ARG A N 1
ATOM 1519 C CA . ARG A 1 194 ? 29.263 -6.931 7.046 1.00 53.66 194 ARG A CA 1
ATOM 1520 C C . ARG A 1 194 ? 27.938 -7.694 7.170 1.00 53.66 194 ARG A C 1
ATOM 1522 O O . ARG A 1 194 ? 27.058 -7.222 7.893 1.00 53.66 194 ARG A O 1
ATOM 1529 N N . LEU A 1 195 ? 27.822 -8.889 6.579 1.00 48.59 195 LEU A N 1
ATOM 1530 C CA . LEU A 1 195 ? 26.676 -9.793 6.790 1.00 48.59 195 LEU A CA 1
ATOM 1531 C C . LEU A 1 195 ? 26.452 -10.094 8.280 1.00 48.59 195 LEU A C 1
ATOM 1533 O O . LEU A 1 195 ? 25.316 -10.193 8.733 1.00 48.59 195 LEU A O 1
ATOM 1537 N N . SER A 1 196 ? 27.538 -10.162 9.054 1.00 49.81 196 SER A N 1
ATOM 1538 C CA . SER A 1 196 ? 27.477 -10.426 10.490 1.00 49.81 196 SER A CA 1
ATOM 1539 C C . SER A 1 196 ? 27.018 -9.227 11.326 1.00 49.81 196 SER A C 1
ATOM 1541 O O . SER A 1 196 ? 26.499 -9.432 12.413 1.00 49.81 196 SER A O 1
ATOM 1543 N N . ARG A 1 197 ? 27.170 -7.979 10.853 1.00 46.38 197 ARG A N 1
ATOM 1544 C CA . ARG A 1 197 ? 26.883 -6.773 11.657 1.00 46.38 197 ARG A CA 1
ATOM 1545 C C . ARG A 1 197 ? 25.458 -6.248 11.496 1.00 46.38 197 ARG A C 1
ATOM 1547 O O . ARG A 1 197 ? 24.876 -5.799 12.479 1.00 46.38 197 ARG A O 1
ATOM 1554 N N . PHE A 1 198 ? 24.874 -6.331 10.299 1.00 41.47 198 PHE A N 1
ATOM 1555 C CA . PHE A 1 198 ? 23.514 -5.820 10.050 1.00 41.47 198 PHE A CA 1
ATOM 1556 C C . PHE A 1 198 ? 22.428 -6.601 10.810 1.00 41.47 198 PHE A C 1
ATOM 1558 O O . PHE A 1 198 ? 21.404 -6.034 11.182 1.00 41.47 198 PHE A O 1
ATOM 1565 N N . MET A 1 199 ? 22.671 -7.880 11.109 1.00 43.94 199 MET A N 1
ATOM 1566 C CA . MET A 1 199 ? 21.734 -8.722 11.860 1.00 43.94 199 MET A CA 1
ATOM 1567 C C . MET A 1 199 ? 21.642 -8.390 13.360 1.00 43.94 199 MET A C 1
ATOM 1569 O O . MET A 1 199 ? 20.659 -8.767 13.990 1.00 43.94 199 MET A O 1
ATOM 1573 N N . PHE A 1 200 ? 22.621 -7.689 13.946 1.00 37.78 200 PHE A N 1
ATOM 1574 C CA . PHE A 1 200 ? 22.690 -7.479 15.403 1.00 37.78 200 PHE A CA 1
ATOM 1575 C C . PHE A 1 200 ? 22.060 -6.170 15.905 1.00 37.78 200 PHE A C 1
ATOM 1577 O O . PHE A 1 200 ? 21.974 -5.977 17.115 1.00 37.78 200 PHE A O 1
ATOM 1584 N N . VAL A 1 201 ? 21.616 -5.270 15.018 1.00 39.59 201 VAL A N 1
ATOM 1585 C CA . VAL A 1 201 ? 21.130 -3.928 15.417 1.00 39.59 201 VAL A CA 1
ATOM 1586 C C . VAL A 1 201 ? 19.596 -3.818 15.428 1.00 39.59 201 VAL A C 1
ATOM 1588 O O . VAL A 1 201 ? 19.051 -2.825 15.904 1.00 39.59 201 VAL A O 1
ATOM 1591 N N . LEU A 1 202 ? 18.866 -4.842 14.978 1.00 35.38 202 LEU A N 1
ATOM 1592 C CA . LEU A 1 202 ? 17.406 -4.860 15.085 1.00 35.38 202 LEU A CA 1
ATOM 1593 C C . LEU A 1 202 ? 16.996 -5.517 16.414 1.00 35.38 202 LEU A C 1
ATOM 1595 O O . LEU A 1 202 ? 17.332 -6.684 16.628 1.00 35.38 202 LEU A O 1
ATOM 1599 N N . PRO A 1 203 ? 16.286 -4.816 17.321 1.00 36.69 203 PRO A N 1
ATOM 1600 C CA . PRO A 1 203 ? 15.792 -5.436 18.541 1.00 36.69 203 PRO A CA 1
ATOM 1601 C C . PRO A 1 203 ? 14.880 -6.609 18.172 1.00 36.69 203 PRO A C 1
ATOM 1603 O O . PRO A 1 203 ? 13.954 -6.468 17.370 1.00 36.69 203 PRO A O 1
ATOM 1606 N N . PHE A 1 204 ? 15.166 -7.774 18.754 1.00 36.78 204 PHE A N 1
ATOM 1607 C CA . PHE A 1 204 ? 14.332 -8.966 18.661 1.00 36.78 204 PHE A CA 1
ATOM 1608 C C . PHE A 1 204 ? 12.919 -8.630 19.158 1.00 36.78 204 PHE A C 1
ATOM 1610 O O . PHE A 1 204 ? 12.663 -8.587 20.358 1.00 36.78 204 PHE A O 1
ATOM 1617 N N . CYS A 1 205 ? 11.993 -8.376 18.236 1.00 36.19 205 CYS A N 1
ATOM 1618 C CA . CYS A 1 205 ? 10.567 -8.461 18.517 1.00 36.19 205 CYS A CA 1
ATOM 1619 C C . CYS A 1 205 ? 10.118 -9.877 18.161 1.00 36.19 205 CYS A C 1
ATOM 1621 O O . CYS A 1 205 ? 10.169 -10.280 16.996 1.00 36.19 205 CYS A O 1
ATOM 1623 N N . ASP A 1 206 ? 9.706 -10.633 19.180 1.00 32.12 206 ASP A N 1
ATOM 1624 C CA . ASP A 1 206 ? 9.170 -11.990 19.075 1.00 32.12 206 ASP A CA 1
ATOM 1625 C C . ASP A 1 206 ? 7.920 -12.022 18.186 1.00 32.12 206 ASP A C 1
ATOM 1627 O O . ASP A 1 206 ? 6.800 -11.880 18.670 1.00 32.12 206 ASP A O 1
ATOM 1631 N N . GLY A 1 207 ? 8.131 -12.192 16.878 1.00 35.78 207 GLY A N 1
ATOM 1632 C CA . GLY A 1 207 ? 7.386 -13.065 15.959 1.00 35.78 207 GLY A CA 1
ATOM 1633 C C . GLY A 1 207 ? 5.852 -13.069 15.948 1.00 35.78 207 GLY A C 1
ATOM 1634 O O . GLY A 1 207 ? 5.279 -13.958 15.329 1.00 35.78 207 GLY A O 1
ATOM 1635 N N . ARG A 1 208 ? 5.163 -12.136 16.604 1.00 32.00 208 ARG A N 1
ATOM 1636 C CA . ARG A 1 208 ? 3.700 -12.073 16.677 1.00 32.00 208 ARG A CA 1
ATOM 1637 C C . ARG A 1 208 ? 3.188 -10.807 16.007 1.00 32.00 208 ARG A C 1
ATOM 1639 O O . ARG A 1 208 ? 2.689 -9.909 16.677 1.00 32.00 208 ARG A O 1
ATOM 1646 N N . CYS A 1 209 ? 3.330 -10.772 14.686 1.00 37.53 209 CYS A N 1
ATOM 1647 C CA . CYS A 1 209 ? 2.492 -10.028 13.747 1.00 37.53 209 CYS A CA 1
ATOM 1648 C C . CYS A 1 209 ? 2.435 -10.826 12.442 1.00 37.53 209 CYS A C 1
ATOM 1650 O O . CYS A 1 209 ? 3.524 -11.162 11.918 1.00 37.53 209 CYS A O 1
#

InterPro domains:
  IPR019024 Ribonuclease H2 subunit B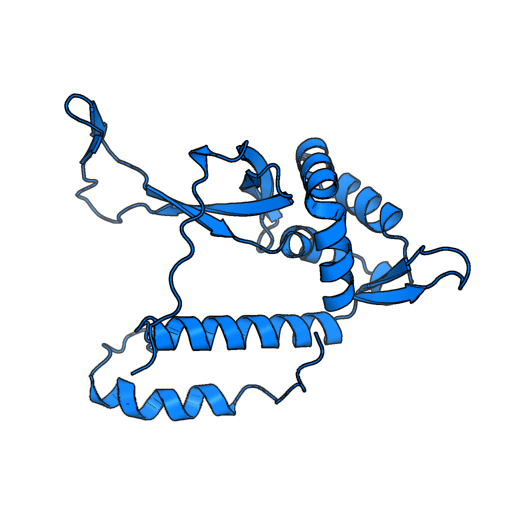, wHTH domain [PF09468] (81-171)
  IPR040456 Ribonuclease H2 subunit B [PTHR13383] (14-171)
  IPR040456 Ribonuclease H2 subunit B [cd09270] (15-174)
  IPR041195 Rnh202, triple barrel domain [PF17745] (14-74)

Foldseek 3Di:
DDDQPPPPPDPCVVWDKDWAFAQQLPHGHTFIWIATLQLWIWGKDWDFDDDPDQDWDDDPDPDIHGSDIDIDTHTDQLCSSLVVVLVPPPVLQPDWDWPVVSLVSVLVVRVVRNVSSVVSCVNNVVSNVVVQVQQWPWDDPDPVDNTIITGGDPVSVVVSVLVVVVVVVVVCLSVVHDDDDPPDDDDPVNNPPCVVPVVPPRPDDPDDD

Organism: Perkinsus olseni (NCBI:txid32597)

Secondary structure (DSSP, 8-state):
-PPPPP-----TTSS-EEEEEEE-TTT--EEEEEEETTS-EEEEEEE---SS---EEEETTTEEEES--EEEEEEE-THHHHHHHHHH-GGGTTS-EEHHHHHHHHHHHTGGGHHHHHHHHHHHHHHHHHHHHHHEEEEES-SSS--EEEEE-HHHHHHHHHHHHHHHHHHHHHTT--PPPTT----HHHHHHHHHHHTTSS----S--

Sequence (209 aa):
MEVPPSFSRIDLTQEKVEVLRLPHPSDGKLANFLLTSAGRLFEVNSFERSGYNRGSIFVGDETLVRDPHVLLGTEVAPVMVLLPYLASQKGNQDRFVTFTDVILGASTEYSDCRDAFKHMVTLCRDGLEKQLACVCETKAVSKDVEEKVYRFSLDRLAAWLAVIVRKTSEQAISSGLYFTEVGECATEDLRRERLSRFMFVLPFCDGRC

pLDDT: mean 79.48, std 19.32, range [32.0, 97.12]

Radius of gyration: 20.88 Å; chains: 1; bounding box: 58×41×58 Å